Protein AF-A0A397AAC1-F1 (afdb_monomer)

Foldseek 3Di:
DDDDPPDDLVNLVVLLVVLVVCVVVVVLVVLLVSCVVLADLDPPDPDPSSLVSNLSSLLSNLVSCVVVVVLVVSASVSDDLLSHDLSNLQSNLVSLVVVLVVPPDPDDPDCVVVNVVSLVRSLVSLVSSCVNPVPPVVSVVSNVVSVVVVVVPPPPPPPVVVVVVVVVVVVPPDPDPPPPPPDD

Sequence (184 aa):
MEDDPKVSVEGLRGIEVQMRQLLQEEEYDSVVLLGSIFCSATPMSPDKQLEHAVHDLNLVFADALVHKREYKRALLDRIPPSRRTLGMNMLCGNLHLTQGSTRYTPCKSSSCLNSLTIHRQAEVAFLAALTANPYAVEATLALAEIAGKNEERKPNPLDDSDIVHMYTELGETGGIDATDAAWL

Radius of gyration: 24.2 Å; Cα contacts (8 Å, |Δi|>4): 149; chains: 1; bounding box: 40×39×87 Å

pLDDT: mean 72.25, std 18.5, range [36.47, 96.06]

InterPro domains:
  IPR011990 Tetratricopeptide-like helical domain superfamily [G3DSA:1.25.40.10] (15-77)

Solvent-accessible surface area (backbone atoms only — not comparable to full-atom values): 10745 Å² total; per-residue (Å²): 134,81,77,72,86,72,82,48,56,68,58,46,46,55,52,37,53,51,37,50,51,32,52,75,70,65,38,37,69,61,29,44,53,52,29,71,74,72,47,68,80,68,73,84,53,94,47,64,68,50,32,51,42,51,51,55,38,41,47,58,31,25,52,34,27,49,76,70,66,37,53,81,76,35,52,58,75,79,50,56,68,92,76,46,52,55,68,52,20,48,51,44,19,53,49,30,52,51,53,46,60,76,60,70,64,94,60,83,78,85,53,63,65,60,52,56,50,31,53,52,52,18,47,55,21,25,52,45,22,38,74,72,36,80,79,46,59,68,40,55,51,53,48,50,54,54,51,53,56,54,63,71,44,65,73,70,76,69,64,68,66,63,64,51,51,56,59,53,61,66,60,74,78,58,92,74,68,89,77,75,78,81,81,130

Organism: Aphanomyces astaci (NCBI:txid112090)

Secondary structure (DSSP, 8-state):
--------HHHHHHHHHHHHHHHHTT-HHHHHHHHHHH--S----S-HHHHHHHHHHHHHHHHHHHHTT-HHHH--TTS-GGGS-HHHHHHHHHHHHHHHHHT----SSS-HHHHHHHHHHHHHHHHHHHHH-TT-HHHHHHHHHHHHHHHHS------HHHHHHHHHHTTSS----TTS-S--

Nearest PDB structures (foldseek):
  5udj-assembly1_A  TM=6.433E-01  e=4.727E-02  Homo sapiens
  4hoq-assembly1_A  TM=5.666E-01  e=2.981E-01  Homo sapiens
  4g1t-assembly1_B  TM=4.761E-01  e=8.066E-01  Homo sapiens

Structure (mmCIF, N/CA/C/O backbone):
data_AF-A0A397AAC1-F1
#
_entry.id   AF-A0A397AAC1-F1
#
loop_
_atom_site.group_PDB
_atom_site.id
_atom_site.type_symbol
_atom_site.label_atom_id
_atom_site.label_alt_id
_atom_site.label_comp_id
_atom_site.label_asym_id
_atom_site.label_entity_id
_atom_site.label_seq_id
_atom_site.pdbx_PDB_ins_code
_atom_site.Cartn_x
_atom_site.Cartn_y
_atom_site.Cartn_z
_atom_site.occupancy
_atom_site.B_iso_or_equiv
_atom_site.auth_seq_id
_atom_site.auth_comp_id
_atom_site.auth_asym_id
_atom_site.auth_atom_id
_atom_site.pdbx_PDB_model_num
ATOM 1 N N . MET A 1 1 ? 11.326 -23.496 -28.442 1.00 37.69 1 MET A N 1
ATOM 2 C CA . MET A 1 1 ? 11.400 -22.971 -27.068 1.00 37.69 1 MET A CA 1
ATOM 3 C C . MET A 1 1 ? 11.058 -21.509 -27.196 1.00 37.69 1 MET A C 1
ATOM 5 O O . MET A 1 1 ? 11.896 -20.747 -27.652 1.00 37.69 1 MET A O 1
ATOM 9 N N . GLU A 1 2 ? 9.783 -21.186 -27.013 1.00 41.75 2 GLU A N 1
ATOM 10 C CA . GLU A 1 2 ? 9.314 -19.803 -27.014 1.00 41.75 2 GLU A CA 1
ATOM 11 C C . GLU A 1 2 ? 9.787 -19.188 -25.697 1.00 41.75 2 GLU A C 1
ATOM 13 O O . GLU A 1 2 ? 9.535 -19.749 -24.632 1.00 41.75 2 GLU A O 1
ATOM 18 N N . ASP A 1 3 ? 10.572 -18.115 -25.779 1.00 47.38 3 ASP A N 1
ATOM 19 C CA . ASP A 1 3 ? 10.879 -17.289 -24.619 1.00 47.38 3 ASP A CA 1
ATOM 20 C C . ASP A 1 3 ? 9.549 -16.716 -24.121 1.00 47.38 3 ASP A C 1
ATOM 22 O O . ASP A 1 3 ? 8.974 -15.834 -24.762 1.00 47.38 3 ASP A O 1
ATOM 26 N N . ASP A 1 4 ? 9.041 -17.237 -23.000 1.00 49.28 4 ASP A N 1
ATOM 27 C CA . ASP A 1 4 ? 7.957 -16.589 -22.265 1.00 49.28 4 ASP A CA 1
ATOM 28 C C . ASP A 1 4 ? 8.319 -15.104 -22.111 1.00 49.28 4 ASP A C 1
ATOM 30 O O . ASP A 1 4 ? 9.459 -14.803 -21.727 1.00 49.28 4 ASP A O 1
ATOM 34 N N . PRO A 1 5 ? 7.407 -14.161 -22.414 1.00 54.62 5 PRO A N 1
ATOM 35 C CA . PRO A 1 5 ? 7.706 -12.741 -22.326 1.00 54.62 5 PRO A CA 1
ATOM 36 C C . PRO A 1 5 ? 8.063 -12.405 -20.878 1.00 54.62 5 PRO A C 1
ATOM 38 O O . PRO A 1 5 ? 7.201 -12.247 -20.013 1.00 54.62 5 PRO A O 1
ATOM 41 N N . LYS A 1 6 ? 9.366 -12.321 -20.598 1.00 63.47 6 LYS A N 1
ATOM 42 C CA . LYS A 1 6 ? 9.874 -11.918 -19.292 1.00 63.47 6 LYS A CA 1
ATOM 43 C C . LYS A 1 6 ? 9.475 -10.468 -19.089 1.00 63.47 6 LYS A C 1
ATOM 45 O O . LYS A 1 6 ? 9.981 -9.574 -19.764 1.00 63.47 6 LYS A O 1
ATOM 50 N N . VAL A 1 7 ? 8.550 -10.246 -18.162 1.00 68.94 7 VAL A N 1
ATOM 51 C CA . VAL A 1 7 ? 8.189 -8.909 -17.696 1.00 68.94 7 VAL A CA 1
ATOM 52 C C . VAL A 1 7 ? 9.469 -8.223 -17.212 1.00 68.94 7 VAL A C 1
ATOM 54 O O . VAL A 1 7 ? 10.087 -8.660 -16.242 1.00 68.94 7 VAL A O 1
ATOM 57 N N . SER A 1 8 ? 9.899 -7.182 -17.929 1.00 81.69 8 SER A N 1
ATOM 58 C CA . SER A 1 8 ? 11.103 -6.421 -17.589 1.00 81.69 8 SER A CA 1
ATOM 59 C C . SER A 1 8 ? 10.816 -5.441 -16.451 1.00 81.69 8 SER A C 1
ATOM 61 O O . SER A 1 8 ? 9.774 -4.782 -16.434 1.00 81.69 8 SER A O 1
ATOM 63 N N . VAL A 1 9 ? 11.778 -5.294 -15.536 1.00 82.50 9 VAL A N 1
ATOM 64 C CA . VAL A 1 9 ? 11.739 -4.314 -14.437 1.00 82.50 9 VAL A CA 1
ATOM 65 C C . VAL A 1 9 ? 11.561 -2.889 -14.974 1.00 82.50 9 VAL A C 1
ATOM 67 O O . VAL A 1 9 ? 10.803 -2.105 -14.408 1.00 82.50 9 VAL A O 1
ATOM 70 N N . GLU A 1 10 ? 12.211 -2.557 -16.091 1.00 85.12 10 GLU A N 1
ATOM 71 C CA . GLU A 1 10 ? 12.095 -1.241 -16.736 1.00 85.12 10 GLU A CA 1
ATOM 72 C C . GLU A 1 10 ? 10.693 -0.998 -17.298 1.00 85.12 10 GLU A C 1
ATOM 74 O O . GLU A 1 10 ? 10.165 0.106 -17.180 1.00 85.12 10 GLU A O 1
ATOM 79 N N . GLY A 1 11 ? 10.059 -2.044 -17.838 1.00 86.12 11 GLY A N 1
ATOM 80 C CA . GLY A 1 11 ? 8.680 -1.975 -18.317 1.00 86.12 11 GLY A CA 1
ATOM 81 C C . GLY A 1 11 ? 7.701 -1.681 -17.181 1.00 86.12 11 GLY A C 1
ATOM 82 O O . GLY A 1 11 ? 6.874 -0.781 -17.302 1.00 86.12 11 GLY A O 1
ATOM 83 N N . LEU A 1 12 ? 7.840 -2.379 -16.047 1.00 86.94 12 LEU A N 1
ATOM 84 C CA . LEU A 1 12 ? 7.001 -2.135 -14.869 1.00 86.94 12 LEU A CA 1
ATOM 85 C C . LEU A 1 12 ? 7.209 -0.742 -14.278 1.00 86.94 12 LEU A C 1
ATOM 87 O O . LEU A 1 12 ? 6.231 -0.098 -13.915 1.00 86.94 12 LEU A O 1
ATOM 91 N N . ARG A 1 13 ? 8.454 -0.254 -14.226 1.00 87.75 13 ARG A N 1
ATOM 92 C CA . ARG A 1 13 ? 8.744 1.123 -13.795 1.00 87.75 13 ARG A CA 1
ATOM 93 C C . ARG A 1 13 ? 8.112 2.158 -14.721 1.00 87.75 13 ARG A C 1
ATOM 95 O O . ARG A 1 13 ? 7.549 3.131 -14.242 1.00 87.75 13 ARG A O 1
ATOM 102 N N . GLY A 1 14 ? 8.158 1.946 -16.036 1.00 90.31 14 GLY A N 1
ATOM 103 C CA . GLY A 1 14 ? 7.493 2.840 -16.988 1.00 90.31 14 GLY A CA 1
ATOM 104 C C . GLY A 1 14 ? 5.980 2.919 -16.758 1.00 90.31 14 GLY A C 1
ATOM 105 O O . GLY A 1 14 ? 5.413 4.011 -16.734 1.00 90.31 14 GLY A O 1
ATOM 106 N N . ILE A 1 15 ? 5.341 1.769 -16.528 1.00 91.31 15 ILE A N 1
ATOM 107 C CA . ILE A 1 15 ? 3.904 1.690 -16.225 1.00 91.31 15 ILE A CA 1
ATOM 108 C C . ILE A 1 15 ? 3.595 2.352 -14.878 1.00 91.31 15 ILE A C 1
ATOM 110 O O . ILE A 1 15 ? 2.617 3.084 -14.763 1.00 91.31 15 ILE A O 1
ATOM 114 N N . GLU A 1 16 ? 4.430 2.126 -13.868 1.00 93.12 16 GLU A N 1
ATOM 115 C CA . GLU A 1 16 ? 4.279 2.723 -12.542 1.00 93.12 16 GLU A CA 1
ATOM 116 C C . GLU A 1 16 ? 4.341 4.257 -12.593 1.00 93.12 16 GLU A C 1
ATOM 118 O O . GLU A 1 16 ? 3.448 4.914 -12.052 1.00 93.12 16 GLU A O 1
ATOM 123 N N . VAL A 1 17 ? 5.299 4.834 -13.324 1.00 94.19 17 VAL A N 1
ATOM 124 C CA . VAL A 1 17 ? 5.381 6.287 -13.545 1.00 94.19 17 VAL A CA 1
ATOM 125 C C . VAL A 1 17 ? 4.122 6.803 -14.240 1.00 94.19 17 VAL A C 1
ATOM 127 O O . VAL A 1 17 ? 3.559 7.818 -13.826 1.00 94.19 17 VAL A O 1
ATOM 130 N N . GLN A 1 18 ? 3.641 6.093 -15.263 1.00 94.50 18 GLN A N 1
ATOM 131 C CA . GLN A 1 18 ? 2.418 6.471 -15.971 1.00 94.50 18 GLN A CA 1
ATOM 132 C C . GLN A 1 18 ? 1.186 6.421 -15.055 1.00 94.50 18 GLN A C 1
ATOM 134 O O . GLN A 1 18 ? 0.362 7.334 -15.075 1.00 94.50 18 GLN A O 1
ATOM 139 N N . MET A 1 19 ? 1.068 5.392 -14.216 1.00 94.12 19 MET A N 1
ATOM 140 C CA . MET A 1 19 ? -0.014 5.281 -13.239 1.00 94.12 19 MET A CA 1
ATOM 141 C C . MET A 1 19 ? 0.055 6.387 -12.182 1.00 94.12 19 MET A C 1
ATOM 143 O O . MET A 1 19 ? -0.989 6.920 -11.815 1.00 94.12 19 MET A O 1
ATOM 147 N N . ARG A 1 20 ? 1.252 6.783 -11.723 1.00 94.44 20 ARG A N 1
ATOM 148 C CA . ARG A 1 20 ? 1.403 7.930 -10.809 1.00 94.44 20 ARG A CA 1
ATOM 149 C C . ARG A 1 20 ? 0.955 9.236 -11.455 1.00 94.44 20 ARG A C 1
ATOM 151 O O . ARG A 1 20 ? 0.295 10.023 -10.787 1.00 94.44 20 ARG A O 1
ATOM 158 N N . GLN A 1 21 ? 1.291 9.456 -12.726 1.00 96.06 21 GLN A N 1
ATOM 159 C CA . GLN A 1 21 ? 0.860 10.650 -13.456 1.00 96.06 21 GLN A CA 1
ATOM 160 C C . GLN A 1 21 ? -0.669 10.712 -13.554 1.00 96.06 21 GLN A C 1
ATOM 162 O O . GLN A 1 21 ? -1.271 11.712 -13.182 1.00 96.06 21 GLN A O 1
ATOM 167 N N . LEU A 1 22 ? -1.305 9.609 -13.958 1.00 95.00 22 LEU A N 1
ATOM 168 C CA . LEU A 1 22 ? -2.766 9.513 -14.019 1.00 95.00 22 LEU A CA 1
ATOM 169 C C . LEU A 1 22 ? -3.419 9.706 -12.643 1.00 95.00 22 LEU A C 1
ATOM 171 O O . LEU A 1 22 ? -4.467 10.332 -12.539 1.00 95.00 22 LEU A O 1
ATOM 175 N N . LEU A 1 23 ? -2.791 9.208 -11.573 1.00 92.88 23 LEU A N 1
ATOM 176 C CA . LEU A 1 23 ? -3.276 9.417 -10.209 1.00 92.88 23 LEU A CA 1
ATOM 177 C C . LEU A 1 23 ? -3.239 10.902 -9.807 1.00 92.88 23 LEU A C 1
ATOM 179 O O . LEU A 1 23 ? -4.162 11.370 -9.144 1.00 92.88 23 LEU A O 1
ATOM 183 N N . GLN A 1 24 ? -2.201 11.642 -10.216 1.00 94.50 24 GLN A N 1
ATOM 184 C CA . GLN A 1 24 ? -2.095 13.092 -9.994 1.00 94.50 24 GLN A CA 1
ATOM 185 C C . GLN A 1 24 ? -3.122 13.889 -10.804 1.00 94.50 24 GLN A C 1
ATOM 187 O O . GLN A 1 24 ? -3.568 14.940 -10.356 1.00 94.50 24 GLN A O 1
ATOM 192 N N . GLU A 1 25 ? -3.501 13.382 -11.975 1.00 95.81 25 GLU A N 1
ATOM 193 C CA . GLU A 1 25 ? -4.550 13.944 -12.833 1.00 95.81 25 GLU A CA 1
ATOM 194 C C . GLU A 1 25 ? -5.967 13.532 -12.393 1.00 95.81 25 GLU A C 1
ATOM 196 O O . GLU A 1 25 ? -6.937 13.881 -13.054 1.00 95.81 25 GLU A O 1
ATOM 201 N N . GLU A 1 26 ? -6.097 12.809 -11.272 1.00 92.81 26 GLU A N 1
ATOM 202 C CA . GLU A 1 26 ? -7.361 12.279 -10.736 1.00 92.81 26 GLU A CA 1
ATOM 203 C C . GLU A 1 26 ? -8.075 11.279 -11.673 1.00 92.81 26 GLU A C 1
ATOM 205 O O . GLU A 1 26 ? -9.244 10.936 -11.483 1.00 92.81 26 GLU A O 1
ATOM 210 N N . GLU A 1 27 ? -7.351 10.714 -12.642 1.00 94.75 27 GLU A N 1
ATOM 211 C CA . GLU A 1 27 ? -7.833 9.718 -13.606 1.00 94.75 27 GLU A CA 1
ATOM 212 C C . GLU A 1 27 ? -7.850 8.301 -12.997 1.00 94.75 27 GLU A C 1
ATOM 214 O O . GLU A 1 27 ? -7.220 7.352 -13.483 1.00 94.75 27 GLU A O 1
ATOM 219 N N . TYR A 1 28 ? -8.582 8.137 -11.890 1.00 92.75 28 TYR A N 1
ATOM 220 C CA . TYR A 1 28 ? -8.585 6.910 -11.081 1.00 92.75 28 TYR A CA 1
ATOM 221 C C . TYR A 1 28 ? -9.049 5.666 -11.850 1.00 92.75 28 TYR A C 1
ATOM 223 O O . TYR A 1 28 ? -8.537 4.571 -11.614 1.00 92.75 28 TYR A O 1
ATOM 231 N N . ASP A 1 29 ? -10.001 5.809 -12.775 1.00 92.44 29 ASP A N 1
ATOM 232 C CA . ASP A 1 29 ? -10.506 4.691 -13.584 1.00 92.44 29 ASP A CA 1
ATOM 233 C C . ASP A 1 29 ? -9.425 4.119 -14.506 1.00 92.44 29 ASP A C 1
ATOM 235 O O . ASP A 1 29 ? -9.286 2.898 -14.623 1.00 92.44 29 ASP A O 1
ATOM 239 N N . SER A 1 30 ? -8.607 4.995 -15.088 1.00 93.25 30 SER A N 1
ATOM 240 C CA . SER A 1 30 ? -7.475 4.625 -15.938 1.00 93.25 30 SER A CA 1
ATOM 241 C C . SER A 1 30 ? -6.394 3.899 -15.136 1.00 93.25 30 SER A C 1
ATOM 243 O O . SER A 1 30 ? -5.884 2.863 -15.571 1.00 93.25 30 SER A O 1
ATOM 245 N N . VAL A 1 31 ? -6.098 4.376 -13.922 1.00 92.50 31 VAL A N 1
ATOM 246 C CA . VAL A 1 31 ? -5.155 3.708 -13.008 1.00 92.50 31 VAL A CA 1
ATOM 247 C C . VAL A 1 31 ? -5.676 2.335 -12.587 1.00 92.50 31 VAL A C 1
ATOM 249 O O . VAL A 1 31 ? -4.919 1.365 -12.578 1.00 92.50 31 VAL A O 1
ATOM 252 N N . VAL A 1 32 ? -6.970 2.210 -12.278 1.00 90.94 32 VAL A N 1
ATOM 253 C CA . VAL A 1 32 ? -7.570 0.920 -11.904 1.00 90.94 32 VAL A CA 1
ATOM 254 C C . VAL A 1 32 ? -7.561 -0.063 -13.072 1.00 90.94 32 VAL A C 1
ATOM 256 O O . VAL A 1 32 ? -7.309 -1.251 -12.853 1.00 90.94 32 VAL A O 1
ATOM 259 N N . LEU A 1 33 ? -7.796 0.405 -14.300 1.00 90.88 33 LEU A N 1
ATOM 260 C CA . LEU A 1 33 ? -7.702 -0.428 -15.496 1.00 90.88 33 LEU A CA 1
ATOM 261 C C . LEU A 1 33 ? -6.275 -0.954 -15.686 1.00 90.88 33 LEU A C 1
ATOM 263 O O . LEU A 1 33 ? -6.089 -2.167 -15.787 1.00 90.88 33 LEU A O 1
ATOM 267 N N . LEU A 1 34 ? -5.272 -0.071 -15.659 1.00 89.50 34 LEU A N 1
ATOM 268 C CA . LEU A 1 34 ? -3.863 -0.463 -15.773 1.00 89.50 34 LEU A CA 1
ATOM 269 C C . LEU A 1 34 ? -3.449 -1.417 -14.648 1.00 89.50 34 LEU A C 1
ATOM 271 O O . LEU A 1 34 ? -2.876 -2.475 -14.909 1.00 89.50 34 LEU A O 1
ATOM 275 N N . GLY A 1 35 ? -3.814 -1.105 -13.406 1.00 87.62 35 GLY A N 1
ATOM 276 C CA . GLY A 1 35 ? -3.534 -1.967 -12.265 1.00 87.62 35 GLY A CA 1
ATOM 277 C C . GLY A 1 35 ? -4.205 -3.335 -12.384 1.00 87.62 35 GLY A C 1
ATOM 278 O O . GLY A 1 35 ? -3.578 -4.345 -12.101 1.00 87.62 35 GLY A O 1
ATOM 279 N N . SER A 1 36 ? -5.428 -3.430 -12.909 1.00 85.81 36 SER A N 1
ATOM 280 C CA . SER A 1 36 ? -6.080 -4.735 -13.116 1.00 85.81 36 SER A CA 1
ATOM 281 C C . SER A 1 36 ? -5.352 -5.652 -14.110 1.00 85.81 36 SER A C 1
ATOM 283 O O . SER A 1 36 ? -5.523 -6.869 -14.045 1.00 85.81 36 SER A O 1
ATOM 285 N N . ILE A 1 37 ? -4.544 -5.075 -15.004 1.00 86.50 37 ILE A N 1
ATOM 286 C CA . ILE A 1 37 ? -3.771 -5.792 -16.024 1.00 86.50 37 ILE A CA 1
ATOM 287 C C . ILE A 1 37 ? -2.375 -6.146 -15.496 1.00 86.50 37 ILE A C 1
ATOM 289 O O . ILE A 1 37 ? -1.906 -7.263 -15.707 1.00 86.50 37 ILE A O 1
ATOM 293 N N . PHE A 1 38 ? -1.711 -5.204 -14.821 1.00 84.56 38 PHE A N 1
ATOM 294 C CA . PHE A 1 38 ? -0.288 -5.316 -14.483 1.00 84.56 38 PHE A CA 1
ATOM 295 C C . PHE A 1 38 ? -0.004 -5.616 -13.004 1.00 84.56 38 PHE A C 1
ATOM 297 O O . PHE A 1 38 ? 1.051 -6.170 -12.689 1.00 84.56 38 PHE A O 1
ATOM 304 N N . CYS A 1 39 ? -0.921 -5.304 -12.085 1.00 81.75 39 CYS A N 1
ATOM 305 C CA . CYS A 1 39 ? -0.773 -5.668 -10.679 1.00 81.75 39 CYS A CA 1
ATOM 306 C C . CYS A 1 39 ? -1.087 -7.150 -10.495 1.00 81.75 39 CYS A C 1
ATOM 308 O O . CYS A 1 39 ? -2.222 -7.598 -10.665 1.00 81.75 39 CYS A O 1
ATOM 310 N N . SER A 1 40 ? -0.081 -7.925 -10.093 1.00 69.31 40 SER A N 1
ATOM 311 C CA . SER A 1 40 ? -0.294 -9.309 -9.686 1.00 69.31 40 SER A CA 1
ATOM 312 C C . SER A 1 40 ? -0.411 -9.411 -8.167 1.00 69.31 40 SER A C 1
ATOM 314 O O . SER A 1 40 ? 0.306 -8.753 -7.410 1.00 69.31 40 SER A O 1
ATOM 316 N N . ALA A 1 41 ? -1.279 -10.318 -7.718 1.00 58.78 41 ALA A N 1
ATOM 317 C CA . ALA A 1 41 ? -1.379 -10.695 -6.311 1.00 58.78 41 ALA A CA 1
ATOM 318 C C . ALA A 1 41 ? -0.172 -11.516 -5.815 1.00 58.78 41 ALA A C 1
ATOM 320 O O . ALA A 1 41 ? -0.097 -11.835 -4.630 1.00 58.78 41 ALA A O 1
ATOM 321 N N . THR A 1 42 ? 0.744 -11.898 -6.707 1.00 56.09 42 THR A N 1
ATOM 322 C CA . THR A 1 42 ? 1.818 -12.850 -6.424 1.00 56.09 42 THR A CA 1
ATOM 323 C C . THR A 1 42 ? 3.132 -12.391 -7.046 1.00 56.09 42 THR A C 1
ATOM 325 O O . THR A 1 42 ? 3.502 -12.868 -8.120 1.00 56.09 42 THR A O 1
ATOM 328 N N . PRO A 1 43 ? 3.910 -11.538 -6.362 1.00 55.06 43 PRO A N 1
ATOM 329 C CA . PRO A 1 43 ? 5.304 -11.343 -6.707 1.00 55.06 43 PRO A CA 1
ATOM 330 C C . PRO A 1 43 ? 6.108 -12.474 -6.063 1.00 55.06 43 PRO A C 1
ATOM 332 O O . PRO A 1 43 ? 6.843 -12.269 -5.106 1.00 55.06 43 PRO A O 1
ATOM 335 N N . MET A 1 44 ? 5.945 -13.713 -6.528 1.00 60.34 44 MET A N 1
ATOM 336 C CA . MET A 1 44 ? 6.872 -14.781 -6.136 1.00 60.34 44 MET A CA 1
ATOM 337 C C . MET A 1 44 ? 7.980 -14.877 -7.179 1.00 60.34 44 MET A C 1
ATOM 339 O O . MET A 1 44 ? 8.159 -15.905 -7.822 1.00 60.34 44 MET A O 1
ATOM 343 N N . SER A 1 45 ? 8.702 -13.766 -7.358 1.00 66.31 45 SER A N 1
ATOM 344 C CA . SER A 1 45 ? 9.964 -13.762 -8.091 1.00 66.31 45 SER A CA 1
ATOM 345 C C . SER A 1 45 ? 11.122 -13.914 -7.101 1.00 66.31 45 SER A C 1
ATOM 347 O O . SER A 1 45 ? 11.117 -13.245 -6.069 1.00 66.31 45 SER A O 1
ATOM 349 N N . PRO A 1 46 ? 12.133 -14.754 -7.384 1.00 66.12 46 PRO A N 1
ATOM 350 C CA . PRO A 1 46 ? 13.385 -14.753 -6.628 1.00 66.12 46 PRO A CA 1
ATOM 351 C C . PRO A 1 46 ? 14.207 -13.469 -6.853 1.00 66.12 46 PRO A C 1
ATOM 353 O O . PRO A 1 46 ? 15.144 -13.201 -6.099 1.00 66.12 46 PRO A O 1
ATOM 356 N N . ASP A 1 47 ? 13.874 -12.677 -7.878 1.00 81.00 47 ASP A N 1
ATOM 357 C CA . ASP A 1 47 ? 14.512 -11.393 -8.154 1.00 81.00 47 ASP A CA 1
ATOM 358 C C . ASP A 1 47 ? 13.903 -10.278 -7.293 1.00 81.00 47 ASP A C 1
ATOM 360 O O . ASP A 1 47 ? 12.772 -9.832 -7.510 1.00 81.00 47 ASP A O 1
ATOM 364 N N . LYS A 1 48 ? 14.706 -9.792 -6.341 1.00 80.94 48 LYS A N 1
ATOM 365 C CA . LYS A 1 48 ? 14.338 -8.699 -5.437 1.00 80.94 48 LYS A CA 1
ATOM 366 C C . LYS A 1 48 ? 13.989 -7.413 -6.184 1.00 80.94 48 LYS A C 1
ATOM 368 O O . LYS A 1 48 ? 13.124 -6.683 -5.713 1.00 80.94 48 LYS A O 1
ATOM 373 N N . GLN A 1 49 ? 14.640 -7.099 -7.304 1.00 82.44 49 GLN A N 1
ATOM 374 C CA . GLN A 1 49 ? 14.362 -5.855 -8.034 1.00 82.44 49 GLN A CA 1
ATOM 375 C C . GLN A 1 49 ? 12.988 -5.901 -8.696 1.00 82.44 49 GLN A C 1
ATOM 377 O O . GLN A 1 49 ? 12.240 -4.924 -8.642 1.00 82.44 49 GLN A O 1
ATOM 382 N N . LEU A 1 50 ? 12.643 -7.057 -9.262 1.00 82.25 50 LEU A N 1
ATOM 383 C CA . LEU A 1 50 ? 11.323 -7.296 -9.826 1.00 82.25 50 LEU A CA 1
ATOM 384 C C . LEU A 1 50 ? 10.243 -7.277 -8.741 1.00 82.25 50 LEU A C 1
ATOM 386 O O . LEU A 1 50 ? 9.199 -6.661 -8.933 1.00 82.25 50 LEU A O 1
ATOM 390 N N . GLU A 1 51 ? 10.507 -7.889 -7.584 1.00 82.88 51 GLU A N 1
ATOM 391 C CA . GLU A 1 51 ? 9.592 -7.856 -6.439 1.00 82.88 51 GLU A CA 1
ATOM 392 C C . GLU A 1 51 ? 9.310 -6.417 -5.971 1.00 82.88 51 GLU A C 1
ATOM 394 O O . GLU A 1 51 ? 8.147 -6.052 -5.809 1.00 82.88 51 GLU A O 1
ATOM 399 N N . HIS A 1 52 ? 10.339 -5.572 -5.834 1.00 83.81 52 HIS A N 1
ATOM 400 C CA . HIS A 1 52 ? 10.151 -4.163 -5.461 1.00 83.81 52 HIS A CA 1
ATOM 401 C C . HIS A 1 52 ? 9.339 -3.394 -6.509 1.00 83.81 52 HIS A C 1
ATOM 403 O O . HIS A 1 52 ? 8.407 -2.686 -6.144 1.00 83.81 52 HIS A O 1
ATOM 409 N N . ALA A 1 53 ? 9.624 -3.584 -7.802 1.00 84.38 53 ALA A N 1
ATOM 410 C CA . ALA A 1 53 ? 8.873 -2.920 -8.869 1.00 84.38 53 ALA A CA 1
ATOM 411 C C . ALA A 1 53 ? 7.385 -3.320 -8.879 1.00 84.38 53 ALA A C 1
ATOM 413 O O . ALA A 1 53 ? 6.517 -2.478 -9.103 1.00 84.38 53 ALA A O 1
ATOM 414 N N . VAL A 1 54 ? 7.073 -4.590 -8.596 1.00 85.81 54 VAL A N 1
ATOM 415 C CA . VAL A 1 54 ? 5.682 -5.052 -8.460 1.00 85.81 54 VAL A CA 1
ATOM 416 C C . VAL A 1 54 ? 5.018 -4.459 -7.215 1.00 85.81 54 VAL A C 1
ATOM 418 O O . VAL A 1 54 ? 3.847 -4.086 -7.271 1.00 85.81 54 VAL A O 1
ATOM 421 N N . HIS A 1 55 ? 5.741 -4.348 -6.098 1.00 86.88 55 HIS A N 1
ATOM 422 C CA . HIS A 1 55 ? 5.222 -3.721 -4.878 1.00 86.88 55 HIS A CA 1
ATOM 423 C C . HIS A 1 55 ? 4.925 -2.231 -5.068 1.00 86.88 55 HIS A C 1
ATOM 425 O O . HIS A 1 55 ? 3.861 -1.779 -4.645 1.00 86.88 55 HIS A O 1
ATOM 431 N N . ASP A 1 56 ? 5.801 -1.489 -5.746 1.00 88.00 56 ASP A N 1
ATOM 432 C CA . ASP A 1 56 ? 5.590 -0.069 -6.056 1.00 88.00 56 ASP A CA 1
ATOM 433 C C . ASP A 1 56 ? 4.359 0.130 -6.951 1.00 88.00 56 ASP A C 1
ATOM 435 O O . ASP A 1 56 ? 3.519 0.989 -6.684 1.00 88.00 56 ASP A O 1
ATOM 439 N N . LEU A 1 57 ? 4.190 -0.726 -7.960 1.00 89.06 57 LEU A N 1
ATOM 440 C CA . LEU A 1 57 ? 3.009 -0.717 -8.821 1.00 89.06 57 LEU A CA 1
ATOM 441 C C . LEU A 1 57 ? 1.721 -1.036 -8.038 1.00 89.06 57 LEU A C 1
ATOM 443 O O . LEU A 1 57 ? 0.702 -0.360 -8.195 1.00 89.06 57 LEU A O 1
ATOM 447 N N . ASN A 1 58 ? 1.772 -2.048 -7.163 1.00 88.69 58 ASN A N 1
ATOM 448 C CA . ASN A 1 58 ? 0.661 -2.428 -6.288 1.00 88.69 58 ASN A CA 1
ATOM 449 C C . ASN A 1 58 ? 0.258 -1.296 -5.332 1.00 88.69 58 ASN A C 1
ATOM 451 O O . ASN A 1 58 ? -0.928 -1.173 -5.026 1.00 88.69 58 ASN A O 1
ATOM 455 N N . LEU A 1 59 ? 1.207 -0.470 -4.879 1.00 89.38 59 LEU A N 1
ATOM 456 C CA . LEU A 1 59 ? 0.915 0.702 -4.052 1.00 89.38 59 LEU A CA 1
ATOM 457 C C . LEU A 1 59 ? 0.091 1.742 -4.808 1.00 89.38 59 LEU A C 1
ATOM 459 O O . LEU A 1 59 ? -0.973 2.125 -4.334 1.00 89.38 59 LEU A O 1
ATOM 463 N N . VAL A 1 60 ? 0.524 2.126 -6.011 1.00 91.06 60 VAL A N 1
ATOM 464 C CA . VAL A 1 60 ? -0.193 3.121 -6.831 1.00 91.06 60 VAL A CA 1
ATOM 465 C C . VAL A 1 60 ? -1.600 2.632 -7.192 1.00 91.06 60 VAL A C 1
ATOM 467 O O . VAL A 1 60 ? -2.568 3.394 -7.168 1.00 91.06 60 VAL A O 1
ATOM 470 N N . PHE A 1 61 ? -1.743 1.337 -7.480 1.00 90.50 61 PHE A N 1
ATOM 471 C CA . PHE A 1 61 ? -3.051 0.725 -7.706 1.00 90.50 61 PHE A CA 1
ATOM 472 C C . PHE A 1 61 ? -3.939 0.745 -6.458 1.00 90.50 61 PHE A C 1
ATOM 474 O O . PHE A 1 61 ? -5.129 1.060 -6.550 1.00 90.50 61 PHE A O 1
ATOM 481 N N . ALA A 1 62 ? -3.378 0.421 -5.291 1.00 88.56 62 ALA A N 1
ATOM 482 C CA . ALA A 1 62 ? -4.113 0.454 -4.035 1.00 88.56 62 ALA A CA 1
ATOM 483 C C . ALA A 1 62 ? -4.575 1.878 -3.688 1.00 88.56 62 ALA A C 1
ATOM 485 O O . ALA A 1 62 ? -5.727 2.037 -3.281 1.00 88.56 62 ALA A O 1
ATOM 486 N N . ASP A 1 63 ? -3.747 2.900 -3.929 1.00 89.12 63 ASP A N 1
ATOM 487 C CA . ASP A 1 63 ? -4.115 4.311 -3.751 1.00 89.12 63 ASP A CA 1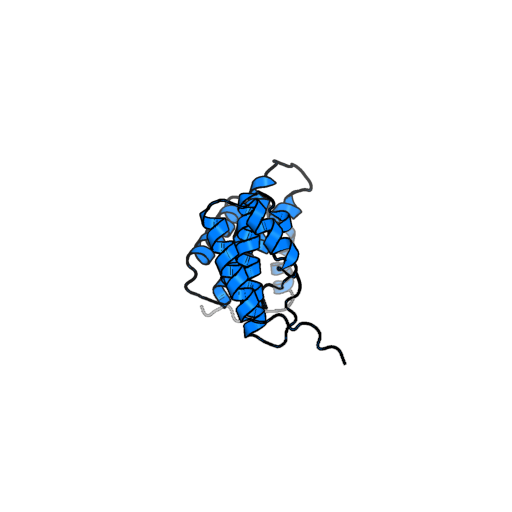
ATOM 488 C C . ASP A 1 63 ? -5.320 4.691 -4.624 1.00 89.12 63 ASP A C 1
ATOM 490 O O . ASP A 1 63 ? -6.312 5.226 -4.122 1.00 89.12 63 ASP A O 1
ATOM 494 N N . ALA A 1 64 ? -5.312 4.329 -5.911 1.00 90.12 64 ALA A N 1
ATOM 495 C CA . ALA A 1 64 ? -6.458 4.575 -6.790 1.00 90.12 64 ALA A CA 1
ATOM 496 C C . ALA A 1 64 ? -7.743 3.896 -6.281 1.00 90.12 64 ALA A C 1
ATOM 498 O O . ALA A 1 64 ? -8.820 4.499 -6.277 1.00 90.12 64 ALA A O 1
ATOM 499 N N . LEU A 1 65 ? -7.646 2.658 -5.787 1.00 88.38 65 LEU A N 1
ATOM 500 C CA . LEU A 1 65 ? -8.785 1.954 -5.191 1.00 88.38 65 LEU A CA 1
ATOM 501 C C . LEU A 1 65 ? -9.275 2.617 -3.893 1.00 88.38 65 LEU A C 1
ATOM 503 O O . LEU A 1 65 ? -10.484 2.630 -3.645 1.00 88.38 65 LEU A O 1
ATOM 507 N N . VAL A 1 66 ? -8.377 3.185 -3.080 1.00 87.62 66 VAL A N 1
ATOM 508 C CA . VAL A 1 66 ? -8.733 3.966 -1.881 1.00 87.62 66 VAL A CA 1
ATOM 509 C C . VAL A 1 66 ? -9.548 5.196 -2.275 1.00 87.62 66 VAL A C 1
ATOM 511 O O . VAL A 1 66 ? -10.612 5.423 -1.690 1.00 87.62 66 VAL A O 1
ATOM 514 N N . HIS A 1 67 ? -9.116 5.936 -3.301 1.00 88.19 67 HIS A N 1
ATOM 515 C CA . HIS A 1 67 ? -9.852 7.089 -3.835 1.00 88.19 67 HIS A CA 1
ATOM 516 C C . HIS A 1 67 ? -11.241 6.700 -4.358 1.00 88.19 67 HIS A C 1
ATOM 518 O O . HIS A 1 67 ? -12.228 7.392 -4.094 1.00 88.19 67 HIS A O 1
ATOM 524 N N . LYS A 1 68 ? -11.357 5.527 -4.990 1.00 87.88 68 LYS A N 1
ATOM 525 C CA . LYS A 1 68 ? -12.642 4.951 -5.417 1.00 87.88 68 LYS A CA 1
ATOM 526 C C . LYS A 1 68 ? -13.487 4.349 -4.287 1.00 87.88 68 LYS A C 1
ATOM 528 O O . LYS A 1 68 ? -14.585 3.856 -4.543 1.00 87.88 68 LYS A O 1
ATOM 533 N N . ARG A 1 69 ? -13.015 4.397 -3.035 1.00 85.25 69 ARG A N 1
ATOM 534 C CA . ARG A 1 69 ? -13.656 3.793 -1.848 1.00 85.25 69 ARG A CA 1
ATOM 535 C C . ARG A 1 69 ? -13.810 2.273 -1.937 1.00 85.25 69 ARG A C 1
ATOM 537 O O . ARG A 1 69 ? -14.624 1.664 -1.240 1.00 85.25 69 ARG A O 1
ATOM 544 N N . GLU A 1 70 ? -12.990 1.630 -2.757 1.00 83.50 70 GLU A N 1
ATOM 545 C CA . GLU A 1 70 ? -12.976 0.186 -2.963 1.00 83.50 70 GLU A CA 1
ATOM 546 C C . GLU A 1 70 ? -12.017 -0.504 -1.979 1.00 83.50 70 GLU A C 1
ATOM 548 O O . GLU A 1 70 ? -11.164 -1.314 -2.345 1.00 83.50 70 GLU A O 1
ATOM 553 N N . TYR A 1 71 ? -12.176 -0.207 -0.686 1.00 80.62 71 TYR A N 1
ATOM 554 C CA . TYR A 1 71 ? -11.224 -0.584 0.366 1.00 80.62 71 TYR A CA 1
ATOM 555 C C . TYR A 1 71 ? -10.958 -2.089 0.463 1.00 80.62 71 TYR A C 1
ATOM 557 O O . TYR A 1 71 ? -9.862 -2.490 0.830 1.00 80.62 71 TYR A O 1
ATOM 565 N N . LYS A 1 72 ? -11.940 -2.939 0.130 1.00 76.31 72 LYS A N 1
ATOM 566 C CA . LYS A 1 72 ? -11.763 -4.403 0.129 1.00 76.31 72 LYS A CA 1
ATOM 567 C C . LYS A 1 72 ? -10.803 -4.876 -0.960 1.00 76.31 72 LYS A C 1
ATOM 569 O O . LYS A 1 72 ? -10.111 -5.865 -0.758 1.00 76.31 72 LYS A O 1
ATOM 574 N N . ARG A 1 73 ? -10.797 -4.202 -2.113 1.00 77.19 73 ARG A N 1
ATOM 575 C CA . ARG A 1 73 ? -9.898 -4.514 -3.232 1.00 77.19 73 ARG A CA 1
ATOM 576 C C . ARG A 1 73 ? -8.514 -3.912 -3.017 1.00 77.19 73 ARG A C 1
ATOM 578 O O . ARG A 1 73 ? -7.543 -4.503 -3.465 1.00 77.19 73 ARG A O 1
ATOM 585 N N . ALA A 1 74 ? -8.441 -2.779 -2.319 1.00 77.12 74 ALA A N 1
ATOM 586 C CA . ALA A 1 74 ? -7.185 -2.120 -1.971 1.00 77.12 74 ALA A CA 1
ATOM 587 C C . ALA A 1 74 ? -6.366 -2.889 -0.914 1.00 77.12 74 ALA A C 1
ATOM 589 O O . ALA A 1 74 ? -5.176 -2.635 -0.757 1.00 77.12 74 ALA A O 1
ATOM 590 N N . LEU A 1 75 ? -6.986 -3.822 -0.177 1.00 73.94 75 LEU A N 1
ATOM 591 C CA . LEU A 1 75 ? -6.289 -4.634 0.819 1.00 73.94 75 LEU A CA 1
ATOM 592 C C . LEU A 1 75 ? -5.242 -5.542 0.164 1.00 73.94 75 LEU A C 1
ATOM 594 O O . LEU A 1 75 ? -5.563 -6.456 -0.597 1.00 73.94 75 LEU A O 1
ATOM 598 N N . LEU A 1 76 ? -3.984 -5.353 0.556 1.00 69.81 76 LEU A N 1
ATOM 599 C CA . LEU A 1 76 ? -2.844 -6.163 0.120 1.00 69.81 76 LEU A CA 1
ATOM 600 C C . LEU A 1 76 ? -2.660 -7.416 1.002 1.00 69.81 76 LEU A C 1
ATOM 602 O O . LEU A 1 76 ? -1.546 -7.911 1.179 1.00 69.81 76 LEU A O 1
ATOM 606 N N . ASP A 1 77 ? -3.755 -7.959 1.549 1.00 68.38 77 ASP A N 1
ATOM 607 C CA . ASP A 1 77 ? -3.755 -9.095 2.489 1.00 68.38 77 ASP A CA 1
ATOM 608 C C . ASP A 1 77 ? -3.158 -10.374 1.904 1.00 68.38 77 ASP A C 1
ATOM 610 O O . ASP A 1 77 ? -2.657 -11.225 2.636 1.00 68.38 77 ASP A O 1
ATOM 614 N N . ARG A 1 78 ? -3.166 -10.493 0.575 1.00 69.75 78 ARG A N 1
ATOM 615 C CA . ARG A 1 78 ? -2.569 -11.627 -0.142 1.00 69.75 78 ARG A CA 1
ATOM 616 C C . ARG A 1 78 ? -1.042 -11.674 -0.021 1.00 69.75 78 ARG A C 1
ATOM 618 O O . ARG A 1 78 ? -0.463 -12.740 -0.204 1.00 69.75 78 ARG A O 1
ATOM 625 N N . ILE A 1 79 ? -0.398 -10.550 0.296 1.00 73.44 79 ILE A N 1
ATOM 626 C CA . ILE A 1 79 ? 1.051 -10.456 0.502 1.00 73.44 79 ILE A CA 1
ATOM 627 C C . ILE A 1 79 ? 1.302 -10.467 2.015 1.00 73.44 79 ILE A C 1
ATOM 629 O O . ILE A 1 79 ? 0.684 -9.670 2.719 1.00 73.44 79 ILE A O 1
ATOM 633 N N . PRO A 1 80 ? 2.174 -11.335 2.558 1.00 75.31 80 PRO A N 1
ATOM 634 C CA . PRO A 1 80 ? 2.407 -11.401 4.000 1.00 75.31 80 PRO A CA 1
ATOM 635 C C . PRO A 1 80 ? 3.120 -10.134 4.520 1.00 75.31 80 PRO A C 1
ATOM 637 O O . PRO A 1 80 ? 3.988 -9.615 3.816 1.00 75.31 80 PRO A O 1
ATOM 640 N N . PRO A 1 81 ? 2.838 -9.661 5.755 1.00 75.38 81 PRO A N 1
ATOM 641 C CA . PRO A 1 81 ? 3.431 -8.434 6.314 1.00 75.38 81 PRO A CA 1
ATOM 642 C C . PRO A 1 81 ? 4.965 -8.385 6.283 1.00 75.38 81 PRO A C 1
ATOM 644 O O . PRO A 1 81 ? 5.544 -7.324 6.077 1.00 75.38 81 PRO A O 1
ATOM 647 N N . SER A 1 82 ? 5.624 -9.540 6.425 1.00 77.19 82 SER A N 1
ATOM 648 C CA . SER A 1 82 ? 7.087 -9.677 6.387 1.00 77.19 82 SER A CA 1
ATOM 649 C C . SER A 1 82 ? 7.715 -9.432 5.012 1.00 77.19 82 SER A C 1
ATOM 651 O O . SER A 1 82 ? 8.924 -9.235 4.930 1.00 77.19 82 SER A O 1
ATOM 653 N N . ARG A 1 83 ? 6.921 -9.466 3.935 1.00 75.62 83 ARG A N 1
ATOM 654 C CA . ARG A 1 83 ? 7.374 -9.204 2.556 1.00 75.62 83 ARG A CA 1
ATOM 655 C C . ARG A 1 83 ? 6.839 -7.903 1.974 1.00 75.62 83 ARG A C 1
ATOM 657 O O . ARG A 1 83 ? 7.191 -7.540 0.858 1.00 75.62 83 ARG A O 1
ATOM 664 N N . ARG A 1 84 ? 5.962 -7.220 2.704 1.00 83.12 84 ARG A N 1
ATOM 665 C CA . ARG A 1 84 ? 5.448 -5.912 2.310 1.00 83.12 84 ARG A CA 1
ATOM 666 C C . ARG A 1 84 ? 6.547 -4.872 2.481 1.00 83.12 84 ARG A C 1
ATOM 668 O O . ARG A 1 84 ? 7.291 -4.896 3.461 1.00 83.12 84 ARG A O 1
ATOM 675 N N . THR A 1 85 ? 6.613 -3.929 1.549 1.00 85.62 85 THR A N 1
ATOM 676 C CA . THR A 1 85 ? 7.420 -2.722 1.742 1.00 85.62 85 THR A CA 1
ATOM 677 C C . THR A 1 85 ? 6.821 -1.872 2.867 1.00 85.62 85 THR A C 1
ATOM 679 O O . THR A 1 85 ? 5.663 -2.052 3.259 1.00 85.62 85 THR A O 1
ATOM 682 N N . LEU A 1 86 ? 7.598 -0.919 3.389 1.00 85.81 86 LEU A N 1
ATOM 683 C CA . LEU A 1 86 ? 7.129 0.020 4.413 1.00 85.81 86 LEU A CA 1
ATOM 684 C C . LEU A 1 86 ? 5.795 0.672 4.014 1.00 85.81 86 LEU A C 1
ATOM 686 O O . LEU A 1 86 ? 4.840 0.628 4.784 1.00 85.81 86 LEU A O 1
ATOM 690 N N . GLY A 1 87 ? 5.711 1.198 2.787 1.00 84.81 87 GLY A N 1
ATOM 691 C CA . GLY A 1 87 ? 4.501 1.843 2.272 1.00 84.81 87 GLY A CA 1
ATOM 692 C C . GLY A 1 87 ? 3.291 0.909 2.251 1.00 84.81 87 GLY A C 1
ATOM 693 O O . GLY A 1 87 ? 2.192 1.317 2.609 1.00 84.81 87 GLY A O 1
ATOM 694 N N . MET A 1 88 ? 3.483 -0.371 1.920 1.00 86.00 88 MET A N 1
ATOM 695 C CA . MET A 1 88 ? 2.383 -1.341 1.887 1.00 86.00 88 MET A CA 1
ATOM 696 C C . MET A 1 88 ? 1.879 -1.682 3.286 1.00 86.00 88 MET A C 1
ATOM 698 O O . MET A 1 88 ? 0.677 -1.860 3.475 1.00 86.00 88 MET A O 1
ATOM 702 N N . ASN A 1 89 ? 2.781 -1.774 4.265 1.00 86.19 89 ASN A N 1
ATOM 703 C CA . ASN A 1 89 ? 2.409 -1.979 5.663 1.00 86.19 89 ASN A CA 1
ATOM 704 C C . ASN A 1 89 ? 1.658 -0.760 6.224 1.00 86.19 89 ASN A C 1
ATOM 706 O O . ASN A 1 89 ? 0.612 -0.941 6.848 1.00 86.19 89 ASN A O 1
ATOM 710 N N . MET A 1 90 ? 2.115 0.458 5.912 1.00 88.50 90 MET A N 1
ATOM 711 C CA . MET A 1 90 ? 1.416 1.705 6.256 1.00 88.50 90 MET A CA 1
ATOM 712 C C . MET A 1 90 ? 0.009 1.758 5.648 1.00 88.50 90 MET A C 1
ATOM 714 O O . MET A 1 90 ? -0.979 1.928 6.364 1.00 88.50 90 MET A O 1
ATOM 718 N N . LEU A 1 91 ? -0.101 1.523 4.337 1.00 85.94 91 LEU A N 1
ATOM 719 C CA . LEU A 1 91 ? -1.373 1.529 3.619 1.00 85.94 91 LEU A CA 1
ATOM 720 C C . LEU A 1 91 ? -2.326 0.442 4.137 1.00 85.94 91 LEU A C 1
ATOM 722 O O . LEU A 1 91 ? -3.507 0.712 4.345 1.00 85.94 91 LEU A O 1
ATOM 726 N N . CYS A 1 92 ? -1.828 -0.766 4.421 1.00 84.38 92 CYS A N 1
ATOM 727 C CA . CYS A 1 92 ? -2.639 -1.822 5.030 1.00 84.38 92 CYS A CA 1
ATOM 728 C C . CYS A 1 92 ? -3.173 -1.413 6.405 1.00 84.38 92 CYS A C 1
ATOM 730 O O . CYS A 1 92 ? -4.356 -1.633 6.668 1.00 84.38 92 CYS A O 1
ATOM 732 N N . GLY A 1 93 ? -2.341 -0.825 7.269 1.00 83.94 93 GLY A N 1
ATOM 733 C CA . GLY A 1 93 ? -2.772 -0.335 8.580 1.00 83.94 93 GLY A CA 1
ATOM 734 C C . GLY A 1 93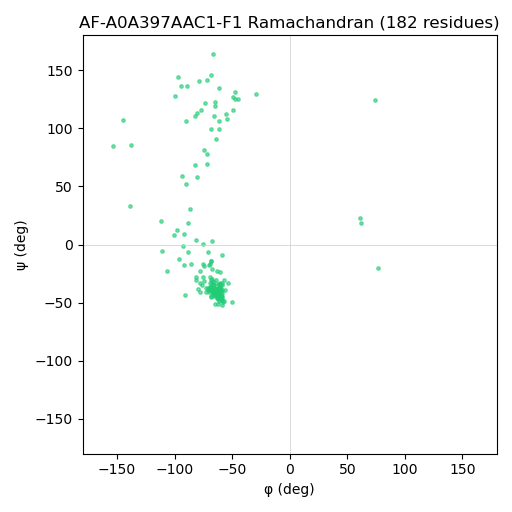 ? -3.892 0.704 8.456 1.00 83.94 93 GLY A C 1
ATOM 735 O O . GLY A 1 93 ? -4.966 0.541 9.042 1.00 83.94 93 GLY A O 1
ATOM 736 N N . ASN A 1 94 ? -3.694 1.699 7.589 1.00 86.81 94 ASN A N 1
ATOM 737 C CA . ASN A 1 94 ? -4.670 2.758 7.312 1.00 86.81 94 ASN A CA 1
ATOM 738 C C . ASN A 1 94 ? -5.984 2.215 6.720 1.00 86.81 94 ASN A C 1
ATOM 740 O O . ASN A 1 94 ? -7.080 2.628 7.119 1.00 86.81 94 ASN A O 1
ATOM 744 N N . LEU A 1 95 ? -5.906 1.241 5.810 1.00 84.12 95 LEU A N 1
ATOM 745 C CA . LEU A 1 95 ? -7.079 0.577 5.240 1.00 84.12 95 LEU A CA 1
ATOM 746 C C . LEU A 1 95 ? -7.877 -0.202 6.286 1.00 84.12 95 LEU A C 1
ATOM 748 O O . LEU A 1 95 ? -9.106 -0.110 6.290 1.00 84.12 95 LEU A O 1
ATOM 752 N N . HIS A 1 96 ? -7.214 -0.934 7.184 1.00 82.25 96 HIS A N 1
ATOM 753 C CA . HIS A 1 96 ? -7.896 -1.641 8.270 1.00 82.25 96 HIS A CA 1
ATOM 754 C C . HIS A 1 96 ? -8.605 -0.655 9.206 1.00 82.25 96 HIS A C 1
ATOM 756 O O . HIS A 1 96 ? -9.779 -0.854 9.520 1.00 82.25 96 HIS A O 1
ATOM 762 N N . LEU A 1 97 ? -7.967 0.463 9.564 1.00 80.69 97 LEU A N 1
ATOM 763 C CA . LEU A 1 97 ? -8.612 1.516 10.359 1.00 80.69 97 LEU A CA 1
ATOM 764 C C . LEU A 1 97 ? -9.817 2.148 9.649 1.00 80.69 97 LEU A C 1
ATOM 766 O O . LEU A 1 97 ? -10.860 2.376 10.271 1.00 80.69 97 LEU A O 1
ATOM 770 N N . THR A 1 98 ? -9.721 2.371 8.339 1.00 79.00 98 THR A N 1
ATOM 771 C CA . THR A 1 98 ? -10.812 2.939 7.531 1.00 79.00 98 THR A CA 1
ATOM 772 C C . THR A 1 98 ? -11.978 1.949 7.390 1.00 79.00 98 THR A C 1
ATOM 774 O O . THR A 1 98 ? -13.150 2.324 7.506 1.00 79.00 98 THR A O 1
ATOM 777 N N . GLN A 1 99 ? -11.694 0.653 7.229 1.00 71.06 99 GLN A N 1
ATOM 778 C CA . GLN A 1 99 ? -12.719 -0.396 7.234 1.00 71.06 99 GLN A CA 1
ATOM 779 C C . GLN A 1 99 ? -13.367 -0.586 8.611 1.00 71.06 99 GLN A C 1
ATOM 781 O O . GLN A 1 99 ? -14.579 -0.796 8.694 1.00 71.06 99 GLN A O 1
ATOM 786 N N . GLY A 1 100 ? -12.589 -0.483 9.690 1.00 64.50 100 GLY A N 1
ATOM 787 C CA . GLY A 1 100 ? -13.104 -0.503 11.060 1.00 64.50 100 GLY A CA 1
ATOM 788 C C . GLY A 1 100 ? -14.030 0.681 11.345 1.00 64.50 100 GLY A C 1
ATOM 789 O O . GLY A 1 100 ? -15.081 0.503 11.956 1.00 64.50 100 GLY A O 1
ATOM 790 N N . SER A 1 101 ? -13.693 1.862 10.820 1.00 55.41 101 SER A N 1
ATOM 791 C CA . SER A 1 101 ? -14.483 3.091 10.983 1.00 55.41 101 SER A CA 1
ATOM 792 C C . SER A 1 101 ? -15.796 3.063 10.191 1.00 55.41 101 SER A C 1
ATOM 794 O O . SER A 1 101 ? -16.836 3.473 10.696 1.00 55.41 101 SER A O 1
ATOM 796 N N . THR A 1 102 ? -15.790 2.513 8.972 1.00 51.91 102 THR A N 1
ATOM 797 C CA . THR A 1 102 ? -17.002 2.392 8.130 1.00 51.91 102 THR A CA 1
ATOM 798 C C . THR A 1 102 ? -17.973 1.302 8.597 1.00 51.91 102 THR A C 1
ATOM 800 O O . THR A 1 102 ? -19.148 1.338 8.236 1.00 51.91 102 THR A O 1
ATOM 803 N N . ARG A 1 103 ? -17.521 0.350 9.425 1.00 48.53 103 ARG A N 1
ATOM 804 C CA . ARG A 1 103 ? -18.365 -0.678 10.062 1.00 48.53 103 ARG A CA 1
ATOM 805 C C . ARG A 1 103 ? -18.775 -0.340 11.496 1.00 48.53 103 ARG A C 1
ATOM 807 O O . ARG A 1 103 ? -19.296 -1.218 12.185 1.00 48.53 103 ARG A O 1
ATOM 814 N N . TYR A 1 104 ? -18.575 0.899 11.952 1.00 40.66 104 TYR A N 1
ATOM 815 C CA . TYR A 1 104 ? -19.068 1.358 13.251 1.00 40.66 104 TYR A CA 1
ATOM 816 C C . TYR A 1 104 ? -20.598 1.525 13.216 1.00 40.66 104 TYR A C 1
ATOM 818 O O . TYR A 1 104 ? -21.146 2.621 13.246 1.00 40.66 104 TYR A O 1
ATOM 826 N N . THR A 1 105 ? -21.318 0.411 13.121 1.00 37.00 105 THR A N 1
ATOM 827 C CA . THR A 1 105 ? -22.702 0.320 13.578 1.00 37.00 105 THR A CA 1
ATOM 828 C C . THR A 1 105 ? -22.673 -0.093 15.051 1.00 37.00 105 THR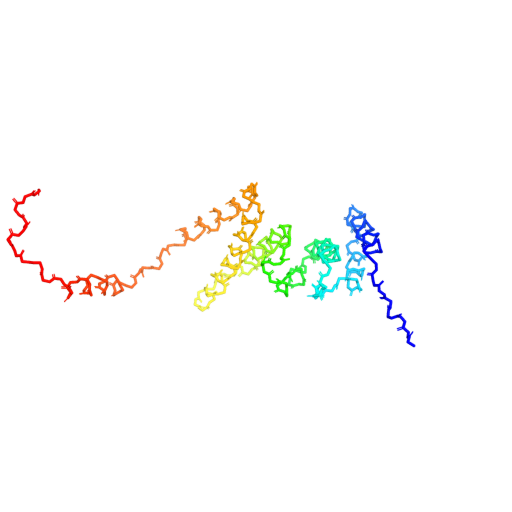 A C 1
ATOM 830 O O . THR A 1 105 ? -21.900 -0.985 15.413 1.00 37.00 105 THR A O 1
ATOM 833 N N . PRO A 1 106 ? -23.482 0.522 15.931 1.00 38.03 106 PRO A N 1
ATOM 834 C CA . PRO A 1 106 ? -23.492 0.206 17.353 1.00 38.03 106 PRO A CA 1
ATOM 835 C C . PRO A 1 106 ? -24.206 -1.133 17.563 1.00 38.03 106 PRO A C 1
ATOM 837 O O . PRO A 1 106 ? -25.398 -1.172 17.861 1.00 38.03 106 PRO A O 1
ATOM 840 N N . CYS A 1 107 ? -23.519 -2.257 17.367 1.00 36.47 107 CYS A N 1
ATOM 841 C CA . CYS A 1 107 ? -24.145 -3.563 17.562 1.00 36.47 107 CYS A CA 1
ATOM 842 C C . CYS A 1 107 ? -23.956 -4.024 19.011 1.00 36.47 107 CYS A C 1
ATOM 844 O O . CYS A 1 107 ? -22.882 -4.441 19.442 1.00 36.47 107 CYS A O 1
ATOM 846 N N . LYS A 1 108 ? -25.053 -3.952 19.764 1.00 42.62 108 LYS A N 1
ATOM 847 C CA . LYS A 1 108 ? -25.259 -4.729 20.983 1.00 42.62 108 LYS A CA 1
ATOM 848 C C . LYS A 1 108 ? -25.311 -6.207 20.577 1.00 42.62 108 LYS A C 1
ATOM 850 O O . LYS A 1 108 ? -26.165 -6.583 19.784 1.00 42.62 108 LYS A O 1
ATOM 855 N N . SER A 1 109 ? -24.428 -7.021 21.151 1.00 47.47 109 SER A N 1
ATOM 856 C CA . SER A 1 109 ? -24.316 -8.484 21.006 1.00 47.47 109 SER A CA 1
ATOM 857 C C . SER A 1 109 ? -23.731 -9.011 19.675 1.00 47.47 109 SER A C 1
ATOM 859 O O . SER A 1 109 ? -24.221 -8.735 18.586 1.00 47.47 109 SER A O 1
ATOM 861 N N . SER A 1 110 ? -22.663 -9.814 19.791 1.00 45.84 110 SER A N 1
ATOM 862 C CA . SER A 1 110 ? -21.944 -10.611 18.766 1.00 45.84 110 SER A CA 1
ATOM 863 C C . SER A 1 110 ? -20.980 -9.932 17.770 1.00 45.84 110 SER A C 1
ATOM 865 O O . SER A 1 110 ? -20.078 -10.605 17.277 1.00 45.84 110 SER A O 1
ATOM 867 N N . SER A 1 111 ? -21.052 -8.620 17.510 1.00 45.16 111 SER A N 1
ATOM 868 C CA . SER A 1 111 ? -20.167 -7.960 16.519 1.00 45.16 111 SER A CA 1
ATOM 869 C C . SER A 1 111 ? -18.825 -7.442 17.067 1.00 45.16 111 SER A C 1
ATOM 871 O O . SER A 1 111 ? -17.994 -6.947 16.302 1.00 45.16 111 SER A O 1
ATOM 873 N N . CYS A 1 112 ? -18.608 -7.503 18.384 1.00 44.84 112 CYS A N 1
ATOM 874 C CA . CYS A 1 112 ? -17.417 -6.966 19.058 1.00 44.84 112 CYS A CA 1
ATOM 875 C C . CYS A 1 112 ? -16.133 -7.690 18.618 1.00 44.84 112 CYS A C 1
ATOM 877 O O . CYS A 1 112 ? -15.070 -7.075 18.534 1.00 44.84 112 CYS A O 1
ATOM 879 N N . LEU A 1 113 ? -16.257 -8.975 18.264 1.00 46.44 113 LEU A N 1
ATOM 880 C CA . LEU A 1 113 ? -15.167 -9.810 17.751 1.00 46.44 113 LEU A CA 1
ATOM 881 C C . LEU A 1 113 ? -14.592 -9.259 16.435 1.00 46.44 113 LEU A C 1
ATOM 883 O O . LEU A 1 113 ? -13.385 -9.316 16.210 1.00 46.44 113 LEU A O 1
ATOM 887 N N . ASN A 1 114 ? -15.431 -8.651 15.591 1.00 53.59 114 ASN A N 1
ATOM 888 C CA . ASN A 1 114 ? -14.999 -8.121 14.297 1.00 53.59 114 ASN A CA 1
ATOM 889 C C . ASN A 1 114 ? -14.255 -6.782 14.430 1.00 53.59 114 ASN A C 1
ATOM 891 O O . ASN A 1 114 ? -13.338 -6.512 13.669 1.00 53.59 114 ASN A O 1
ATOM 895 N N . SER A 1 115 ? -14.606 -5.939 15.406 1.00 54.78 115 SER A N 1
ATOM 896 C CA . SER A 1 115 ? -13.879 -4.681 15.647 1.00 54.78 115 SER A CA 1
ATOM 897 C C . SER A 1 115 ? -12.504 -4.943 16.268 1.00 54.78 115 SER A C 1
ATOM 899 O O . SER A 1 115 ? -11.526 -4.337 15.840 1.00 54.78 115 SER A O 1
ATOM 901 N N . LEU A 1 116 ? -12.412 -5.883 17.217 1.00 59.81 116 LEU A N 1
ATOM 902 C CA . LEU A 1 116 ? -11.144 -6.250 17.857 1.00 59.81 116 LEU A CA 1
ATOM 903 C C . LEU A 1 116 ? -10.152 -6.863 16.855 1.00 59.81 116 LEU A C 1
ATOM 905 O O . LEU A 1 116 ? -8.959 -6.578 16.893 1.00 59.81 116 LEU A O 1
ATOM 909 N N . THR A 1 117 ? -10.652 -7.679 15.924 1.00 68.56 117 THR A N 1
ATOM 910 C CA . THR A 1 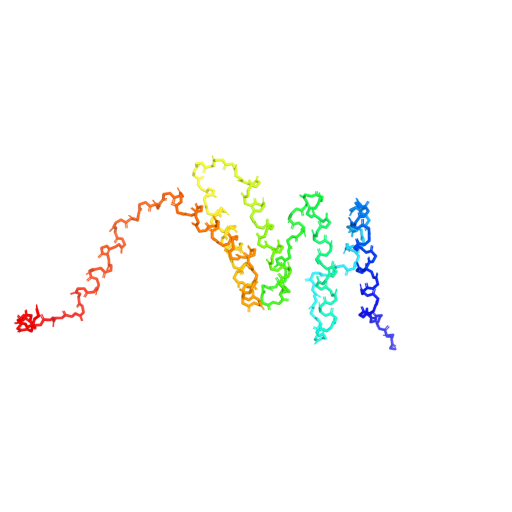117 ? -9.824 -8.301 14.880 1.00 68.56 117 THR A CA 1
ATOM 911 C C . THR A 1 117 ? -9.305 -7.288 13.862 1.00 68.56 117 THR A C 1
ATOM 913 O O . THR A 1 117 ? -8.149 -7.394 13.465 1.00 68.56 117 THR A O 1
ATOM 916 N N . ILE A 1 118 ? -10.094 -6.270 13.503 1.00 71.62 118 ILE A N 1
ATOM 917 C CA . ILE A 1 118 ? -9.665 -5.218 12.568 1.00 71.62 118 ILE A CA 1
ATOM 918 C C . ILE A 1 118 ? -8.566 -4.331 13.177 1.00 71.62 118 ILE A C 1
ATOM 920 O O . ILE A 1 118 ? -7.564 -4.065 12.514 1.00 71.62 118 ILE A O 1
ATOM 924 N N . HIS A 1 119 ? -8.711 -3.900 14.437 1.00 77.06 119 HIS A N 1
ATOM 925 C CA . HIS A 1 119 ? -7.668 -3.111 15.109 1.00 77.06 119 HIS A CA 1
ATOM 926 C C . HIS A 1 119 ? -6.384 -3.917 15.289 1.00 77.06 119 HIS A C 1
ATOM 928 O O . HIS A 1 119 ? -5.306 -3.421 14.979 1.00 77.06 119 HIS A O 1
ATOM 934 N N . ARG A 1 120 ? -6.503 -5.196 15.657 1.00 79.69 120 ARG A N 1
ATOM 935 C CA . ARG A 1 120 ? -5.357 -6.102 15.757 1.00 79.69 120 ARG A CA 1
ATOM 936 C C . ARG A 1 120 ? -4.637 -6.295 14.417 1.00 79.69 120 ARG A C 1
ATOM 938 O O . ARG A 1 120 ? -3.414 -6.382 14.383 1.00 79.69 120 ARG A O 1
ATOM 945 N N . GLN A 1 121 ? -5.366 -6.357 13.303 1.00 80.62 121 GLN A N 1
ATOM 946 C CA . GLN A 1 121 ? -4.757 -6.432 11.969 1.00 80.62 121 GLN A CA 1
ATOM 947 C C . GLN A 1 121 ? -4.019 -5.138 11.599 1.00 80.62 121 GLN A C 1
ATOM 949 O O . GLN A 1 121 ? -2.923 -5.206 11.039 1.00 80.62 121 GLN A O 1
ATOM 954 N N . ALA A 1 122 ? -4.576 -3.977 11.959 1.00 83.19 122 ALA A N 1
ATOM 955 C CA . ALA A 1 122 ? -3.898 -2.694 11.793 1.00 83.19 122 ALA A CA 1
ATOM 956 C C . ALA A 1 122 ? -2.618 -2.615 12.645 1.00 83.19 122 ALA A C 1
ATOM 958 O O . ALA A 1 122 ? -1.567 -2.245 12.128 1.00 83.19 122 ALA A O 1
ATOM 959 N N . GLU A 1 123 ? -2.678 -3.040 13.911 1.00 84.62 123 GLU A N 1
ATOM 960 C CA . GLU A 1 123 ? -1.521 -3.092 14.815 1.00 84.62 123 GLU A CA 1
ATOM 961 C C . GLU A 1 123 ? -0.388 -3.946 14.241 1.00 84.62 123 GLU A C 1
ATOM 963 O O . GLU A 1 123 ? 0.752 -3.495 14.178 1.00 84.62 123 GLU A O 1
ATOM 968 N N . VAL A 1 124 ? -0.693 -5.157 13.762 1.00 85.50 124 VAL A N 1
ATOM 969 C CA . VAL A 1 124 ? 0.308 -6.046 13.147 1.00 85.50 124 VAL A CA 1
ATOM 970 C C . VAL A 1 124 ? 0.968 -5.387 11.932 1.00 85.50 124 VAL A C 1
ATOM 972 O O . VAL A 1 124 ? 2.179 -5.516 11.749 1.00 85.50 124 VAL A O 1
ATOM 975 N N . ALA A 1 125 ? 0.200 -4.661 11.115 1.00 84.06 125 ALA A N 1
ATOM 976 C CA . ALA A 1 125 ? 0.734 -3.953 9.955 1.00 84.06 125 ALA A CA 1
ATOM 977 C C . ALA A 1 125 ? 1.649 -2.781 10.362 1.00 84.06 125 ALA A C 1
ATOM 979 O O . ALA A 1 125 ? 2.749 -2.655 9.822 1.00 84.06 125 ALA A O 1
ATOM 980 N N . PHE A 1 126 ? 1.257 -1.969 11.348 1.00 87.50 126 PHE A N 1
ATOM 981 C CA . PHE A 1 126 ? 2.088 -0.861 11.835 1.00 87.50 126 PHE A CA 1
ATOM 982 C C . PHE A 1 126 ? 3.335 -1.337 12.585 1.00 87.50 126 PHE A C 1
ATOM 984 O O . PHE A 1 126 ? 4.410 -0.767 12.409 1.00 87.50 126 PHE A O 1
ATOM 991 N N . LEU A 1 127 ? 3.244 -2.422 13.356 1.00 88.25 127 LEU A N 1
ATOM 992 C CA . LEU A 1 127 ? 4.418 -3.041 13.971 1.00 88.25 127 LEU A CA 1
ATOM 993 C C . LEU A 1 127 ? 5.393 -3.543 12.903 1.00 88.25 127 LEU A C 1
ATOM 995 O O . LEU A 1 127 ? 6.589 -3.281 13.004 1.00 88.25 127 LEU A O 1
ATOM 999 N N . ALA A 1 128 ? 4.899 -4.180 11.837 1.00 86.38 128 ALA A N 1
ATOM 1000 C CA . ALA A 1 128 ? 5.743 -4.575 10.711 1.00 86.38 128 ALA A CA 1
ATOM 1001 C C . ALA A 1 128 ? 6.405 -3.356 10.033 1.00 86.38 128 ALA A C 1
ATOM 1003 O O . ALA A 1 128 ? 7.599 -3.396 9.728 1.00 86.38 128 ALA A O 1
ATOM 1004 N N . ALA A 1 129 ? 5.682 -2.241 9.870 1.00 87.50 129 ALA A N 1
ATOM 1005 C CA . ALA A 1 129 ? 6.253 -0.984 9.379 1.00 87.50 129 ALA A CA 1
ATOM 1006 C C . ALA A 1 129 ? 7.390 -0.471 10.281 1.00 87.50 129 ALA A C 1
ATOM 1008 O O . ALA A 1 129 ? 8.455 -0.123 9.773 1.00 87.50 129 ALA A O 1
ATOM 1009 N N . LEU A 1 130 ? 7.215 -0.501 11.605 1.00 88.62 130 LEU A N 1
ATOM 1010 C CA . LEU A 1 130 ? 8.234 -0.063 12.565 1.00 88.62 130 LEU A CA 1
ATOM 1011 C C . LEU A 1 130 ? 9.452 -0.986 12.620 1.00 88.62 130 LEU A C 1
ATOM 1013 O O . LEU A 1 130 ? 10.570 -0.507 12.802 1.00 88.62 130 LEU A O 1
ATOM 1017 N N . THR A 1 13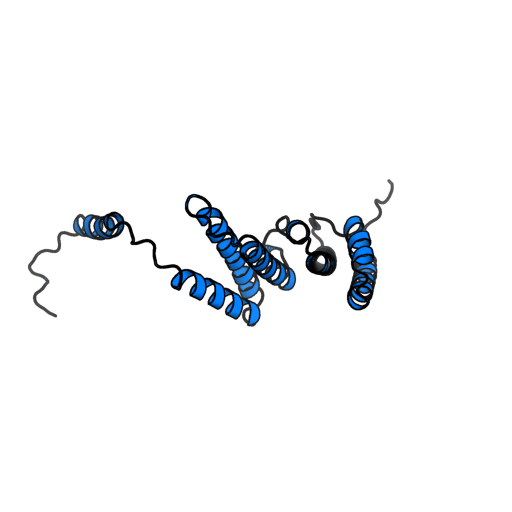1 ? 9.266 -2.293 12.409 1.00 88.25 131 THR A N 1
ATOM 1018 C CA . THR A 1 131 ? 10.407 -3.214 12.269 1.00 88.25 131 THR A CA 1
ATOM 1019 C C . THR A 1 131 ? 11.231 -2.927 11.015 1.00 88.25 131 THR A C 1
ATOM 1021 O O . THR A 1 131 ? 12.445 -3.111 11.034 1.00 88.25 131 THR A O 1
ATOM 1024 N N . ALA A 1 132 ? 10.592 -2.453 9.939 1.00 86.19 132 ALA A N 1
ATOM 1025 C CA . ALA A 1 132 ? 11.277 -2.065 8.710 1.00 86.19 132 ALA A CA 1
ATOM 1026 C C . ALA A 1 132 ? 11.919 -0.672 8.816 1.00 86.19 132 ALA A C 1
ATOM 1028 O O . ALA A 1 132 ? 13.017 -0.460 8.303 1.00 86.19 132 ALA A O 1
ATOM 1029 N N . ASN A 1 133 ? 11.247 0.277 9.473 1.00 88.00 133 ASN A N 1
ATOM 1030 C CA . ASN A 1 133 ? 11.760 1.617 9.722 1.00 88.00 133 ASN A CA 1
ATOM 1031 C C . ASN A 1 133 ? 11.292 2.152 11.093 1.00 88.00 133 ASN A C 1
ATOM 1033 O O . ASN A 1 133 ? 10.138 2.574 11.217 1.00 88.00 133 ASN A O 1
ATOM 1037 N N . PRO A 1 134 ? 12.182 2.235 12.099 1.00 88.44 134 PRO A N 1
ATOM 1038 C CA . PRO A 1 134 ? 11.822 2.708 13.436 1.00 88.44 134 PRO A CA 1
ATOM 1039 C C . PRO A 1 134 ? 11.462 4.202 13.482 1.00 88.44 134 PRO A C 1
ATOM 1041 O O . PRO A 1 134 ? 10.880 4.658 14.462 1.00 88.44 134 PRO A O 1
ATOM 1044 N N . TYR A 1 135 ? 11.776 4.970 12.433 1.00 90.19 135 TYR A N 1
ATOM 1045 C CA . TYR A 1 135 ? 11.455 6.397 12.329 1.00 90.19 135 TYR A CA 1
ATOM 1046 C C . TYR A 1 135 ? 10.110 6.673 11.641 1.00 90.19 135 TYR A C 1
ATOM 1048 O O . TYR A 1 135 ? 9.806 7.825 11.333 1.00 90.19 135 TYR A O 1
ATOM 1056 N N . ALA A 1 136 ? 9.292 5.649 11.381 1.00 88.50 136 ALA A N 1
ATOM 1057 C CA . ALA A 1 136 ? 7.943 5.825 10.850 1.00 88.50 136 ALA A CA 1
ATOM 1058 C C . ALA A 1 136 ? 6.999 6.398 11.930 1.00 88.50 136 ALA A C 1
ATOM 1060 O O . ALA A 1 136 ? 6.207 5.678 12.533 1.00 88.50 136 ALA A O 1
ATOM 1061 N N . VAL A 1 137 ? 7.089 7.710 12.174 1.00 89.00 137 VAL A N 1
ATOM 1062 C CA . VAL A 1 137 ? 6.314 8.429 13.208 1.00 89.00 137 VAL A CA 1
ATOM 1063 C C . VAL A 1 137 ? 4.803 8.291 13.005 1.00 89.00 137 VAL A C 1
ATOM 1065 O O . VAL A 1 137 ? 4.043 8.225 13.962 1.00 89.00 137 VAL A O 1
ATOM 1068 N N . GLU A 1 138 ? 4.345 8.201 11.759 1.00 87.75 138 GLU A N 1
ATOM 1069 C CA . GLU A 1 138 ? 2.927 7.973 11.471 1.00 87.75 138 GLU A CA 1
ATOM 1070 C C . GLU A 1 138 ? 2.456 6.605 11.996 1.00 87.75 138 GLU A C 1
ATOM 1072 O O . GLU A 1 138 ? 1.374 6.505 12.566 1.00 87.75 138 GLU A O 1
ATOM 1077 N N . ALA A 1 139 ? 3.292 5.563 11.899 1.00 85.94 139 ALA A N 1
ATOM 1078 C CA . ALA A 1 139 ? 2.968 4.243 12.439 1.00 85.94 139 ALA A CA 1
ATOM 1079 C C . ALA A 1 139 ? 2.919 4.251 13.972 1.00 85.94 139 ALA A C 1
ATOM 1081 O O . ALA A 1 139 ? 2.042 3.618 14.561 1.00 85.94 139 ALA A O 1
ATOM 1082 N N . THR A 1 140 ? 3.840 4.967 14.631 1.00 87.75 140 THR A N 1
ATOM 1083 C CA . THR A 1 140 ? 3.820 5.084 16.098 1.00 87.75 140 THR A CA 1
ATOM 1084 C C . THR A 1 140 ? 2.597 5.858 16.579 1.00 87.75 140 THR A C 1
ATOM 1086 O O . THR A 1 140 ? 1.953 5.433 17.538 1.00 87.75 140 THR A O 1
ATOM 1089 N N . LEU A 1 141 ? 2.236 6.946 15.893 1.00 88.94 141 LEU A N 1
ATOM 1090 C CA . LEU A 1 141 ? 1.040 7.726 16.198 1.00 88.94 141 LEU A CA 1
ATOM 1091 C C . LEU A 1 141 ? -0.232 6.888 16.014 1.00 88.94 141 LEU A C 1
ATOM 1093 O O . LEU A 1 141 ? -1.068 6.843 16.914 1.00 88.94 141 LEU A O 1
ATOM 1097 N N . ALA A 1 142 ? -0.344 6.159 14.902 1.00 86.19 142 ALA A N 1
ATOM 1098 C CA . ALA A 1 142 ? -1.488 5.291 14.639 1.00 86.19 142 ALA A CA 1
ATOM 1099 C C . ALA A 1 142 ? -1.635 4.181 15.696 1.00 86.19 142 ALA A C 1
ATOM 1101 O O . ALA A 1 142 ? -2.747 3.894 16.138 1.00 86.19 142 ALA A O 1
ATOM 1102 N N . LEU A 1 143 ? -0.529 3.586 16.160 1.00 85.69 143 LEU A N 1
ATOM 1103 C CA . LEU A 1 143 ? -0.555 2.613 17.259 1.00 85.69 143 LEU A CA 1
ATOM 1104 C C . LEU A 1 143 ? -1.011 3.236 18.582 1.00 85.69 143 LEU A C 1
ATOM 1106 O O . LEU A 1 143 ? -1.806 2.624 19.295 1.00 85.69 143 LEU A O 1
ATOM 1110 N N . ALA A 1 144 ? -0.552 4.449 18.898 1.00 85.06 144 ALA A N 1
ATOM 1111 C CA . ALA A 1 144 ? -0.990 5.166 20.093 1.00 85.06 144 ALA A CA 1
ATOM 1112 C C . ALA A 1 144 ? -2.497 5.472 20.053 1.00 85.06 144 ALA A C 1
ATOM 1114 O O . ALA A 1 144 ? -3.187 5.305 21.058 1.00 85.06 144 ALA A O 1
ATOM 1115 N N . GLU A 1 145 ? -3.037 5.846 18.890 1.00 84.25 145 GLU A N 1
ATOM 1116 C CA . GLU A 1 145 ? -4.479 6.055 18.720 1.00 84.25 145 GLU A CA 1
ATOM 1117 C C . GLU A 1 145 ? -5.294 4.768 18.900 1.00 84.25 145 GLU A C 1
ATOM 1119 O O . GLU A 1 145 ? -6.386 4.802 19.473 1.00 84.25 145 GLU A O 1
ATOM 1124 N N . ILE A 1 146 ? -4.790 3.631 18.410 1.00 81.12 146 ILE A N 1
ATOM 1125 C CA . ILE A 1 146 ? -5.451 2.334 18.606 1.00 81.12 146 ILE A CA 1
ATOM 1126 C C . ILE A 1 146 ? -5.438 1.953 20.092 1.00 81.12 146 ILE A C 1
ATOM 1128 O O . ILE A 1 146 ? -6.478 1.556 20.623 1.00 81.12 146 ILE A O 1
ATOM 1132 N N . ALA A 1 147 ? -4.300 2.129 20.771 1.00 78.25 147 ALA A N 1
ATOM 1133 C CA . ALA A 1 147 ? -4.167 1.871 22.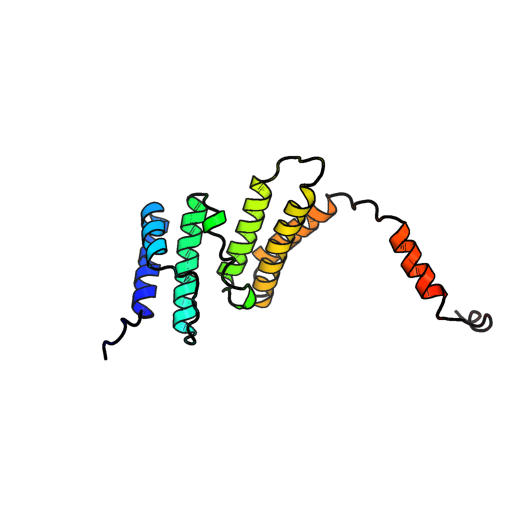203 1.00 78.25 147 ALA A CA 1
ATOM 1134 C C . ALA A 1 147 ? -5.126 2.745 23.030 1.00 78.25 147 ALA A C 1
ATOM 1136 O O . ALA A 1 147 ? -5.894 2.213 23.829 1.00 78.25 147 ALA A O 1
ATOM 1137 N N . GLY A 1 148 ? -5.184 4.054 22.760 1.00 71.75 148 GLY A N 1
ATOM 1138 C CA . GLY A 1 148 ? -6.101 4.968 23.451 1.00 71.75 148 GLY A CA 1
ATOM 1139 C C . GLY A 1 148 ? -7.579 4.596 23.271 1.00 71.75 148 GLY A C 1
ATOM 1140 O O . GLY A 1 148 ? -8.344 4.586 24.233 1.00 71.75 148 GLY A O 1
ATOM 1141 N N . LYS A 1 149 ? -7.988 4.186 22.061 1.00 68.19 149 LYS A N 1
ATOM 1142 C CA . LYS A 1 149 ? -9.368 3.723 21.796 1.00 68.19 149 LYS A CA 1
ATOM 1143 C C . LYS A 1 149 ? -9.708 2.407 22.504 1.00 68.19 149 LYS A C 1
ATOM 1145 O O . LYS A 1 149 ? -10.877 2.166 22.817 1.00 68.19 149 LYS A O 1
ATOM 1150 N N . ASN A 1 150 ? -8.715 1.549 22.736 1.00 60.78 150 ASN A N 1
ATOM 1151 C CA . ASN A 1 150 ? -8.892 0.316 23.500 1.00 60.78 150 ASN A CA 1
ATOM 1152 C C . ASN A 1 150 ? -9.011 0.585 25.007 1.00 60.78 150 ASN A C 1
ATOM 1154 O O . ASN A 1 150 ? -9.748 -0.142 25.663 1.00 60.78 150 ASN A O 1
ATOM 1158 N N . GLU A 1 151 ? -8.361 1.624 25.538 1.00 57.34 151 GLU A N 1
ATOM 1159 C CA . GLU A 1 151 ? -8.481 2.034 26.948 1.00 57.34 151 GLU A CA 1
ATOM 1160 C C . GLU A 1 151 ? -9.799 2.775 27.251 1.00 57.34 151 GLU A C 1
ATOM 1162 O O . GLU A 1 151 ? -10.392 2.585 28.314 1.00 57.34 151 GLU A O 1
ATOM 1167 N N . GLU A 1 152 ? -10.315 3.575 26.308 1.00 53.16 152 GLU A N 1
ATOM 1168 C CA . GLU A 1 152 ? -11.638 4.220 26.426 1.00 53.16 152 GLU A CA 1
ATOM 1169 C C . GLU A 1 152 ? -12.801 3.216 26.349 1.00 53.16 152 GLU A C 1
ATOM 1171 O O . GLU A 1 152 ? -13.873 3.422 26.937 1.00 53.16 152 GLU A O 1
ATOM 1176 N N . ARG A 1 153 ? -12.601 2.087 25.655 1.00 54.03 153 ARG A N 1
ATOM 1177 C CA . ARG A 1 153 ? -13.441 0.903 25.838 1.00 54.03 153 ARG A CA 1
ATOM 1178 C C . ARG A 1 153 ? -13.138 0.375 27.231 1.00 54.03 153 ARG A C 1
ATOM 1180 O O . ARG A 1 153 ? -12.144 -0.315 27.408 1.00 54.03 153 ARG A O 1
ATOM 1187 N N . LYS A 1 154 ? -14.011 0.698 28.199 1.00 42.16 154 LYS A N 1
ATOM 1188 C CA . LYS A 1 154 ? -14.011 0.104 29.548 1.00 42.16 154 LYS A CA 1
ATOM 1189 C C . LYS A 1 154 ? -13.458 -1.319 29.467 1.00 42.16 154 LYS A C 1
ATOM 1191 O O . LYS A 1 154 ? -13.988 -2.071 28.635 1.00 42.16 154 LYS A O 1
ATOM 1196 N N . PRO A 1 155 ? -12.475 -1.703 30.305 1.00 43.91 155 PRO A N 1
ATOM 1197 C CA . PRO A 1 155 ? -12.152 -3.110 30.421 1.00 43.91 155 PRO A CA 1
ATOM 1198 C C . PRO A 1 155 ? -13.492 -3.811 30.627 1.00 43.91 155 PRO A C 1
ATOM 1200 O O . PRO A 1 155 ? -14.295 -3.384 31.468 1.00 43.91 155 PRO A O 1
ATOM 1203 N N . ASN A 1 156 ? -13.787 -4.828 29.809 1.00 43.72 156 ASN A N 1
ATOM 1204 C CA . ASN A 1 156 ? -14.730 -5.830 30.283 1.00 43.72 156 ASN A CA 1
ATOM 1205 C C . ASN A 1 156 ? -14.269 -6.116 31.712 1.00 43.72 156 ASN A C 1
ATOM 1207 O O . ASN A 1 156 ? -13.058 -6.319 31.867 1.00 43.72 156 ASN A O 1
ATOM 1211 N N . PRO A 1 157 ? -15.142 -6.003 32.734 1.00 45.31 157 PRO A N 1
ATOM 1212 C CA . PRO A 1 157 ? -14.742 -6.397 34.070 1.00 45.31 157 PRO A CA 1
ATOM 1213 C C . PRO A 1 157 ? -14.135 -7.776 33.877 1.00 45.31 157 PRO A C 1
ATOM 1215 O O . PRO A 1 157 ? -14.784 -8.654 33.301 1.00 45.31 157 PRO A O 1
ATOM 1218 N N . LEU A 1 158 ? -12.833 -7.872 34.157 1.00 46.50 158 LEU A N 1
ATOM 1219 C CA . LEU A 1 158 ? -12.146 -9.144 34.175 1.00 46.50 158 LEU A CA 1
ATOM 1220 C C . LEU A 1 158 ? -13.063 -10.028 35.005 1.00 46.50 158 LEU A C 1
ATOM 1222 O O . LEU A 1 158 ? -13.517 -9.604 36.068 1.00 46.50 158 LEU A O 1
ATOM 1226 N N . ASP A 1 159 ? -13.460 -11.160 34.439 1.00 46.75 159 ASP A N 1
ATOM 1227 C CA . ASP A 1 159 ? -14.159 -12.170 35.208 1.00 46.75 159 ASP A CA 1
ATOM 1228 C C . ASP A 1 159 ? -13.233 -12.440 36.397 1.00 46.75 159 ASP A C 1
ATOM 1230 O O . ASP A 1 159 ? -12.106 -12.911 36.214 1.00 46.75 159 ASP A O 1
ATOM 1234 N N . ASP A 1 160 ? -13.632 -11.990 37.591 1.00 43.22 160 ASP A N 1
ATOM 1235 C CA . ASP A 1 160 ? -12.787 -11.979 38.793 1.00 43.22 160 ASP A CA 1
ATOM 1236 C C . ASP A 1 160 ? -12.301 -13.403 39.146 1.00 43.22 160 ASP A C 1
ATOM 1238 O O . ASP A 1 160 ? -11.410 -13.585 39.973 1.00 43.22 160 ASP A O 1
ATOM 1242 N N . SER A 1 161 ? -12.837 -14.426 38.476 1.00 49.78 161 SER A N 1
ATOM 1243 C CA . SER A 1 161 ? -12.386 -15.813 38.490 1.00 49.78 161 SER A CA 1
ATOM 1244 C C . SER A 1 161 ? -10.969 -16.043 37.945 1.00 49.78 161 SER A C 1
ATOM 1246 O O . SER A 1 161 ? -10.272 -16.902 38.485 1.00 49.78 161 SER A O 1
ATOM 1248 N N . ASP A 1 162 ? -10.498 -15.290 36.943 1.00 43.69 162 ASP A N 1
ATOM 1249 C CA . ASP A 1 162 ? -9.176 -15.543 36.330 1.00 43.69 162 ASP A CA 1
ATOM 1250 C C . ASP A 1 162 ? -8.019 -14.938 37.144 1.00 43.69 162 ASP A C 1
ATOM 1252 O O . ASP A 1 162 ? -6.910 -15.476 37.166 1.00 43.69 162 ASP A O 1
ATOM 1256 N N . ILE A 1 163 ? -8.275 -13.850 37.880 1.00 45.66 163 ILE A N 1
ATOM 1257 C CA . ILE A 1 163 ? -7.285 -13.257 38.796 1.00 45.66 163 ILE A CA 1
ATOM 1258 C C . ILE A 1 163 ? -7.109 -14.148 40.030 1.00 45.66 163 ILE A C 1
ATOM 1260 O O . ILE A 1 163 ? -5.986 -14.337 40.499 1.00 45.66 163 ILE A O 1
ATOM 1264 N N . VAL A 1 164 ? -8.190 -14.753 40.529 1.00 45.44 164 VAL A N 1
ATOM 1265 C CA . VAL A 1 164 ? -8.116 -15.677 41.670 1.00 45.44 164 VAL A CA 1
ATOM 1266 C C . VAL A 1 164 ? -7.321 -16.937 41.303 1.00 45.44 164 VAL A C 1
ATOM 1268 O O . VAL A 1 164 ? -6.540 -17.415 42.126 1.00 45.44 164 VAL A O 1
ATOM 1271 N N . HIS A 1 165 ? -7.404 -17.432 40.063 1.00 47.62 165 HIS A N 1
ATOM 1272 C CA . HIS A 1 165 ? -6.686 -18.648 39.660 1.00 47.62 165 HIS A CA 1
ATOM 1273 C C . HIS A 1 165 ? -5.150 -18.486 39.639 1.00 47.62 165 HIS A C 1
ATOM 1275 O O . HIS A 1 165 ? -4.442 -19.421 40.011 1.00 47.62 165 HIS A O 1
ATOM 1281 N N . MET A 1 166 ? -4.619 -17.295 39.319 1.00 39.59 166 MET A N 1
ATOM 1282 C CA . MET A 1 166 ? -3.166 -17.037 39.376 1.00 39.59 166 MET A CA 1
ATOM 1283 C C . MET A 1 166 ? -2.615 -16.994 40.808 1.00 39.59 166 MET A C 1
ATOM 1285 O O . MET A 1 166 ? -1.519 -17.494 41.056 1.00 39.59 166 MET A O 1
ATOM 1289 N N . TYR A 1 167 ? -3.359 -16.427 41.764 1.00 43.62 167 TYR A N 1
ATOM 1290 C CA . TYR A 1 167 ? -2.920 -16.398 43.167 1.00 43.62 167 TYR A CA 1
ATOM 1291 C C . TYR A 1 167 ? -3.126 -17.734 43.885 1.00 43.62 167 TYR A C 1
ATOM 1293 O O . TYR A 1 167 ? -2.434 -18.005 44.864 1.00 43.62 167 TYR A O 1
ATOM 1301 N N . THR A 1 168 ? -4.038 -18.577 43.393 1.00 47.59 168 THR A N 1
ATOM 1302 C CA . THR A 1 168 ? -4.248 -19.918 43.953 1.00 47.59 168 THR A CA 1
ATOM 1303 C C . THR A 1 168 ? -3.153 -20.880 43.481 1.00 47.59 168 THR A C 1
ATOM 1305 O O . THR A 1 168 ? -2.587 -21.599 44.298 1.00 47.59 168 THR A O 1
ATOM 1308 N N . GLU A 1 169 ? -2.745 -20.821 42.207 1.00 43.78 169 GLU A N 1
ATOM 1309 C CA . GLU A 1 169 ? -1.676 -21.690 41.680 1.00 43.78 169 GLU A CA 1
ATOM 1310 C C . GLU A 1 169 ? -0.260 -21.270 42.114 1.00 43.78 169 GLU A C 1
ATOM 1312 O O . GLU A 1 169 ? 0.606 -22.126 42.282 1.00 43.78 169 GLU A O 1
ATOM 1317 N N . LEU A 1 170 ? -0.016 -19.982 42.389 1.00 44.66 170 LEU A N 1
ATOM 1318 C CA . LEU A 1 170 ? 1.235 -19.534 43.024 1.00 44.66 170 LEU A CA 1
ATOM 1319 C C . LEU A 1 170 ? 1.296 -19.847 44.531 1.00 44.66 170 LEU A C 1
ATOM 1321 O O . LEU A 1 170 ? 2.380 -19.816 45.113 1.00 44.66 170 LEU A O 1
ATOM 1325 N N . GLY A 1 171 ? 0.156 -20.155 45.160 1.00 44.38 171 GLY A N 1
ATOM 1326 C CA . GLY A 1 171 ? 0.062 -20.531 46.573 1.00 44.38 171 GLY A CA 1
ATOM 1327 C C . GLY A 1 171 ? 0.294 -22.019 46.855 1.00 44.38 171 GLY A C 1
ATOM 1328 O O . GLY A 1 171 ? 0.571 -22.376 47.998 1.00 44.38 171 GLY A O 1
ATOM 1329 N N . GLU A 1 172 ? 0.219 -22.892 45.846 1.00 48.78 172 GLU A N 1
ATOM 1330 C CA . GLU A 1 172 ? 0.328 -24.347 46.043 1.00 48.78 172 GLU A CA 1
ATOM 1331 C C . GLU A 1 172 ? 1.738 -24.920 45.804 1.00 48.78 172 GLU A C 1
ATOM 1333 O O . GLU A 1 172 ? 2.017 -26.043 46.223 1.00 48.78 172 GLU A O 1
ATOM 1338 N N . THR A 1 173 ? 2.673 -24.164 45.213 1.00 48.16 173 THR A N 1
ATOM 1339 C CA . THR A 1 173 ? 4.026 -24.674 44.883 1.00 48.16 173 THR A CA 1
ATOM 1340 C C . THR A 1 173 ? 5.178 -24.073 45.689 1.00 48.16 173 THR A C 1
ATOM 1342 O O . THR A 1 173 ? 6.332 -24.164 45.274 1.00 48.16 173 THR A O 1
ATOM 1345 N N . GLY A 1 174 ? 4.921 -23.490 46.858 1.00 46.03 174 GLY A N 1
ATOM 1346 C CA . GLY A 1 174 ? 5.992 -22.931 47.682 1.00 46.03 174 GLY A CA 1
ATOM 1347 C C . GLY A 1 174 ? 5.647 -22.916 49.156 1.00 46.03 174 GLY A C 1
ATOM 1348 O O . GLY A 1 174 ? 5.203 -21.898 49.672 1.0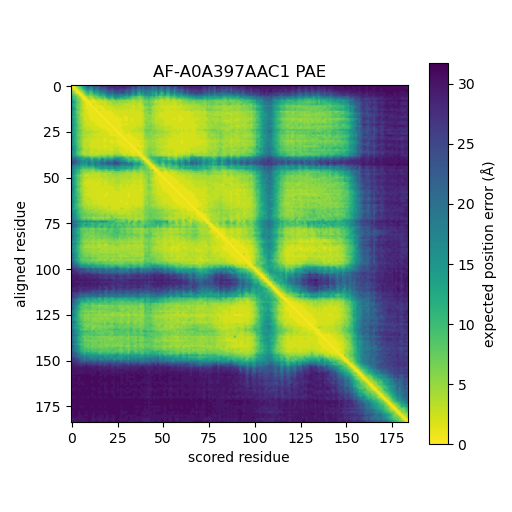0 46.03 174 GLY A O 1
ATOM 1349 N N . GLY A 1 175 ? 5.882 -24.033 49.846 1.00 45.41 175 GLY A N 1
ATOM 1350 C CA . GLY A 1 175 ? 5.957 -24.046 51.304 1.00 45.41 175 GLY A CA 1
ATOM 1351 C C . GLY A 1 175 ? 7.139 -23.194 51.757 1.00 45.41 175 GLY A C 1
ATOM 1352 O O . GLY A 1 175 ? 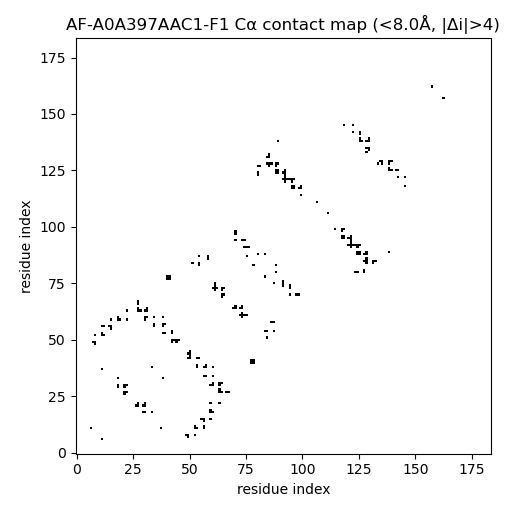8.261 -23.686 51.839 1.00 45.41 175 GLY A O 1
ATOM 1353 N N . ILE A 1 176 ? 6.895 -21.908 51.997 1.00 47.69 176 ILE A N 1
ATOM 1354 C CA . ILE A 1 176 ? 7.848 -21.018 52.652 1.00 47.69 176 ILE A CA 1
ATOM 1355 C C . ILE A 1 176 ? 7.715 -21.299 54.149 1.00 47.69 176 ILE A C 1
ATOM 1357 O O . ILE A 1 176 ? 6.657 -21.075 54.739 1.00 47.69 176 ILE A O 1
ATOM 1361 N N . ASP A 1 177 ? 8.769 -21.855 54.740 1.00 47.06 177 ASP A N 1
ATOM 1362 C CA . ASP A 1 177 ? 8.857 -22.083 56.178 1.00 47.06 177 ASP A CA 1
ATOM 1363 C C . ASP A 1 177 ? 8.780 -20.731 56.908 1.00 47.06 177 ASP A C 1
ATOM 1365 O O . ASP A 1 177 ? 9.418 -19.752 56.516 1.00 47.06 177 ASP A O 1
ATOM 1369 N N . ALA A 1 178 ? 7.984 -20.661 57.974 1.00 50.53 178 ALA A N 1
ATOM 1370 C CA . ALA A 1 178 ? 7.623 -19.421 58.667 1.00 50.53 178 ALA A CA 1
ATOM 1371 C C . ALA A 1 178 ? 8.803 -18.745 59.402 1.00 50.53 178 ALA A C 1
ATOM 1373 O O . ALA A 1 178 ? 8.621 -17.730 60.074 1.00 50.53 178 ALA A O 1
ATOM 1374 N N . THR A 1 179 ? 10.011 -19.297 59.284 1.00 51.75 179 THR A N 1
ATOM 1375 C CA . THR A 1 179 ? 11.206 -18.861 60.012 1.00 51.75 179 THR A CA 1
ATOM 1376 C C . THR A 1 179 ? 12.032 -17.814 59.245 1.00 51.75 179 THR A C 1
ATOM 1378 O O . THR A 1 179 ? 12.785 -17.068 59.867 1.00 51.75 179 THR A O 1
ATOM 1381 N N . ASP A 1 180 ? 11.837 -17.664 57.928 1.00 47.84 180 ASP A N 1
ATOM 1382 C CA . ASP A 1 180 ? 12.658 -16.763 57.094 1.00 47.84 180 ASP A CA 1
ATOM 1383 C C . ASP A 1 180 ? 12.085 -15.339 56.924 1.00 47.84 180 ASP A C 1
ATOM 1385 O O . ASP A 1 180 ? 12.721 -14.474 56.324 1.00 47.84 180 ASP A O 1
ATOM 1389 N N . ALA A 1 181 ? 10.917 -15.036 57.499 1.00 47.44 181 ALA A N 1
ATOM 1390 C CA . ALA A 1 181 ? 10.272 -13.719 57.384 1.00 47.44 181 ALA A CA 1
ATOM 1391 C C . ALA A 1 181 ? 10.693 -12.699 58.469 1.00 47.44 181 ALA A C 1
ATOM 1393 O O . ALA A 1 181 ? 9.981 -11.726 58.708 1.00 47.44 181 ALA A O 1
ATOM 1394 N N . ALA A 1 182 ? 11.821 -12.908 59.156 1.00 46.91 182 ALA A N 1
ATOM 1395 C CA . ALA A 1 182 ? 12.223 -12.079 60.299 1.00 46.91 18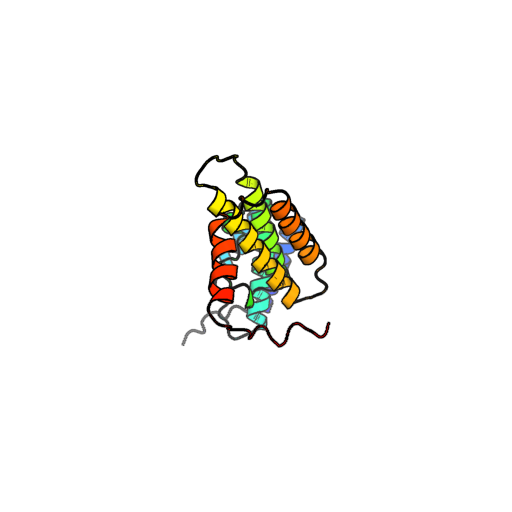2 ALA A CA 1
ATOM 1396 C C . ALA A 1 182 ? 13.292 -11.002 60.011 1.00 46.91 182 ALA A C 1
ATOM 1398 O O . ALA A 1 182 ? 13.770 -10.392 60.965 1.00 46.91 182 ALA A O 1
ATOM 1399 N N . TRP A 1 183 ? 13.690 -10.743 58.755 1.00 49.06 183 TRP A N 1
ATOM 1400 C CA . TRP A 1 183 ? 14.824 -9.837 58.477 1.00 49.06 183 TRP A CA 1
ATOM 1401 C C . TRP A 1 183 ? 14.699 -8.847 57.306 1.00 49.06 183 TRP A C 1
ATOM 1403 O O . TRP A 1 183 ? 15.728 -8.483 56.740 1.00 49.06 183 TRP A O 1
ATOM 1413 N N . LEU A 1 184 ? 13.510 -8.317 56.993 1.00 37.41 184 LEU A N 1
ATOM 1414 C CA . LEU A 1 184 ? 13.387 -7.065 56.218 1.00 37.41 184 LEU A CA 1
ATOM 1415 C C . LEU A 1 184 ? 12.194 -6.215 56.666 1.00 37.41 184 LEU A C 1
ATOM 1417 O O . LEU A 1 184 ? 11.066 -6.752 56.676 1.00 37.41 184 LEU A O 1
#

Mean predicted aligned error: 14.24 Å